Protein AF-A0A947CSU1-F1 (afdb_monomer_lite)

Foldseek 3Di:
DDDDDDDDDDDDDDDDDDDDDDDDDDDDDDDDDDDPDDDDDDDDDPDDDDDPDPDDDDDDPDDPPPPDDPPPDPPPPPCVVVVVVVVVVVVVVVVVVCCVVVPDDPPPPDDDDDDDDDDDPDDPDPPPDPDDDQDAPPQWDFQADPVRHGWWIKHQAFQFLLNLCVVVVVDDWDDPDRGGFTFFAFLVSVQVSLVVVVWGFAALVRVVSCVVVVVYQQNQAWEWGPDADVQWGWTAHNVSDTDTHHRTTDRRYTTITMGGRPDDDDDDDPDD

Structure (mmCIF, N/CA/C/O backbone):
data_AF-A0A947CSU1-F1
#
_entry.id   AF-A0A947CSU1-F1
#
loop_
_atom_site.group_PDB
_atom_site.id
_atom_site.type_symbol
_atom_site.label_atom_id
_atom_site.label_alt_id
_atom_site.label_comp_id
_atom_site.label_asym_id
_atom_site.label_entity_id
_atom_site.label_seq_id
_atom_site.pdbx_PDB_ins_code
_atom_site.Cartn_x
_atom_site.Cartn_y
_atom_site.Cartn_z
_atom_site.occupancy
_atom_site.B_iso_or_equiv
_atom_site.auth_seq_id
_atom_site.auth_comp_id
_atom_site.auth_asym_id
_atom_site.auth_atom_id
_atom_site.pdbx_PDB_model_num
ATOM 1 N N . ARG A 1 1 ? 6.657 -48.525 -20.983 1.00 47.72 1 ARG A N 1
ATOM 2 C CA . ARG A 1 1 ? 6.849 -49.410 -19.807 1.00 47.72 1 ARG A CA 1
ATOM 3 C C . ARG A 1 1 ? 6.201 -48.739 -18.598 1.00 47.72 1 ARG A C 1
ATOM 5 O O . ARG A 1 1 ? 6.673 -47.664 -18.251 1.00 47.72 1 ARG A O 1
ATOM 12 N N . PRO A 1 2 ? 5.112 -49.285 -18.030 1.00 57.66 2 PRO A N 1
ATOM 13 C CA . PRO A 1 2 ? 4.433 -48.708 -16.875 1.00 57.66 2 PRO A CA 1
ATOM 14 C C . PRO A 1 2 ? 4.867 -49.414 -15.580 1.00 57.66 2 PRO A C 1
ATOM 16 O O . PRO A 1 2 ? 4.806 -50.635 -15.472 1.00 57.66 2 PRO A O 1
ATOM 19 N N . SER A 1 3 ? 5.333 -48.646 -14.602 1.00 51.72 3 SER A N 1
ATOM 20 C CA . SER A 1 3 ? 5.616 -49.061 -13.217 1.00 51.72 3 SER A CA 1
ATOM 21 C C . SER A 1 3 ? 5.722 -47.744 -12.447 1.00 51.72 3 SER A C 1
ATOM 23 O O . SER A 1 3 ? 6.482 -46.886 -12.873 1.00 51.72 3 SER A O 1
ATOM 25 N N . GLY A 1 4 ? 5.012 -47.394 -11.386 1.00 48.25 4 GLY A N 1
ATOM 26 C CA . GLY A 1 4 ? 4.035 -47.978 -10.470 1.00 48.25 4 GLY A CA 1
ATOM 27 C C . GLY A 1 4 ? 3.964 -46.955 -9.305 1.00 48.25 4 GLY A C 1
ATOM 28 O O . GLY A 1 4 ? 4.932 -46.211 -9.116 1.00 48.25 4 GLY A O 1
ATOM 29 N N . PRO A 1 5 ? 2.853 -46.808 -8.566 1.00 57.09 5 PRO A N 1
ATOM 30 C CA . PRO A 1 5 ? 2.744 -45.793 -7.515 1.00 57.09 5 PRO A CA 1
ATOM 31 C C . PRO A 1 5 ? 3.488 -46.209 -6.235 1.00 57.09 5 PRO A C 1
ATOM 33 O O . PRO A 1 5 ? 3.302 -47.313 -5.730 1.00 57.09 5 PRO A O 1
ATOM 36 N N . ILE A 1 6 ? 4.308 -45.305 -5.690 1.00 63.00 6 ILE A N 1
ATOM 37 C CA . ILE A 1 6 ? 4.983 -45.473 -4.395 1.00 63.00 6 ILE A CA 1
ATOM 38 C C . ILE A 1 6 ? 4.033 -45.002 -3.288 1.00 63.00 6 ILE A C 1
ATOM 40 O O . ILE A 1 6 ? 3.867 -43.805 -3.055 1.00 63.00 6 ILE A O 1
ATOM 44 N N . THR A 1 7 ? 3.407 -45.954 -2.603 1.00 63.97 7 THR A N 1
ATOM 45 C CA . THR A 1 7 ? 2.750 -45.766 -1.304 1.00 63.97 7 THR A CA 1
ATOM 46 C C . THR A 1 7 ? 3.806 -45.741 -0.200 1.00 63.97 7 THR A C 1
ATOM 48 O O . THR A 1 7 ? 4.416 -46.766 0.096 1.00 63.97 7 THR A O 1
ATOM 51 N N . GLY A 1 8 ? 4.030 -44.573 0.405 1.00 56.47 8 GLY A N 1
ATOM 52 C CA . GLY A 1 8 ? 4.830 -44.421 1.623 1.00 56.47 8 GLY A CA 1
ATOM 53 C C . GLY A 1 8 ? 3.939 -44.383 2.876 1.00 56.47 8 GLY A C 1
ATOM 54 O O . GLY A 1 8 ? 2.869 -43.774 2.821 1.00 56.47 8 GLY A O 1
ATOM 55 N N . PRO A 1 9 ? 4.338 -45.024 3.991 1.00 66.00 9 PRO A N 1
ATOM 56 C CA . PRO A 1 9 ? 3.524 -45.133 5.198 1.00 66.00 9 PRO A CA 1
ATOM 57 C C . PRO A 1 9 ? 3.480 -43.840 6.028 1.00 66.00 9 PRO A C 1
ATOM 59 O O . PRO A 1 9 ? 4.451 -43.092 6.135 1.00 66.00 9 PRO A O 1
ATOM 62 N N . VAL A 1 10 ? 2.322 -43.631 6.654 1.00 56.78 10 VAL A N 1
ATOM 63 C CA . VAL A 1 10 ? 2.004 -42.582 7.632 1.00 56.78 10 VAL A CA 1
ATOM 64 C C . VAL A 1 10 ? 2.586 -42.953 9.004 1.00 56.78 10 VAL A C 1
ATOM 66 O O . VAL A 1 10 ? 2.219 -44.007 9.529 1.00 56.78 10 VAL A O 1
ATOM 69 N N . PRO A 1 11 ? 3.418 -42.113 9.646 1.00 65.31 11 PRO A N 1
ATOM 70 C CA . PRO A 1 11 ? 3.721 -42.274 11.063 1.00 65.31 11 PRO A CA 1
ATOM 71 C C . PRO A 1 11 ? 2.601 -41.690 11.939 1.00 65.31 11 PRO A C 1
ATOM 73 O O . PRO A 1 11 ? 2.127 -40.570 11.743 1.00 65.31 11 PRO A O 1
ATOM 76 N N . LYS A 1 12 ? 2.185 -42.501 12.914 1.00 58.22 12 LYS A N 1
ATOM 77 C CA . LYS A 1 12 ? 1.099 -42.296 13.878 1.00 58.22 12 LYS A CA 1
ATOM 78 C C . LYS A 1 12 ? 1.697 -42.011 15.267 1.00 58.22 12 LYS A C 1
ATOM 80 O O . LYS A 1 12 ? 2.615 -42.717 15.665 1.00 58.22 12 LYS A O 1
ATOM 85 N N . ALA A 1 13 ? 1.081 -41.063 15.988 1.00 49.78 13 ALA A N 1
ATOM 86 C CA . ALA A 1 13 ? 1.186 -40.753 17.432 1.00 49.78 13 ALA A CA 1
ATOM 87 C C . ALA A 1 13 ? 2.535 -40.181 17.943 1.00 49.78 13 ALA A C 1
ATOM 89 O O . ALA A 1 13 ? 3.606 -40.631 17.568 1.00 49.78 13 ALA A O 1
ATOM 90 N N . THR A 1 14 ? 2.574 -39.176 18.830 1.00 55.88 14 THR A N 1
ATOM 91 C CA . THR A 1 14 ? 2.068 -39.243 20.219 1.00 55.88 14 THR A CA 1
ATOM 92 C C . THR A 1 14 ? 1.949 -37.836 20.850 1.00 55.88 14 THR A C 1
ATOM 94 O O . THR A 1 14 ? 2.822 -37.002 20.606 1.00 55.88 14 THR A O 1
ATOM 97 N N . PRO A 1 15 ? 0.924 -37.558 21.685 1.00 55.53 15 PRO A N 1
ATOM 98 C CA . PRO A 1 15 ? 0.835 -36.346 22.501 1.00 55.53 15 PRO A CA 1
ATOM 99 C C . PRO A 1 15 ? 1.678 -36.473 23.783 1.00 55.53 15 PRO A C 1
ATOM 101 O O . PRO A 1 15 ? 1.409 -37.316 24.636 1.00 55.53 15 PRO A O 1
ATOM 104 N N . GLY A 1 16 ? 2.702 -35.627 23.913 1.00 53.44 16 GLY A N 1
ATOM 105 C CA . GLY A 1 16 ? 3.515 -35.488 25.122 1.00 53.44 16 GLY A CA 1
ATOM 106 C C . GLY A 1 16 ? 2.994 -34.358 26.007 1.00 53.44 16 GLY A C 1
ATOM 107 O O . GLY A 1 16 ? 2.908 -33.210 25.577 1.00 53.44 16 GLY A O 1
ATOM 108 N N . ALA A 1 17 ? 2.631 -34.716 27.232 1.00 50.44 17 ALA A N 1
ATOM 109 C CA . ALA A 1 17 ? 2.152 -33.846 28.291 1.00 50.44 17 ALA A CA 1
ATOM 110 C C . ALA A 1 17 ? 3.299 -33.101 29.011 1.00 50.44 17 ALA A C 1
ATOM 112 O O . ALA A 1 17 ? 4.375 -33.655 29.194 1.00 50.44 17 ALA A O 1
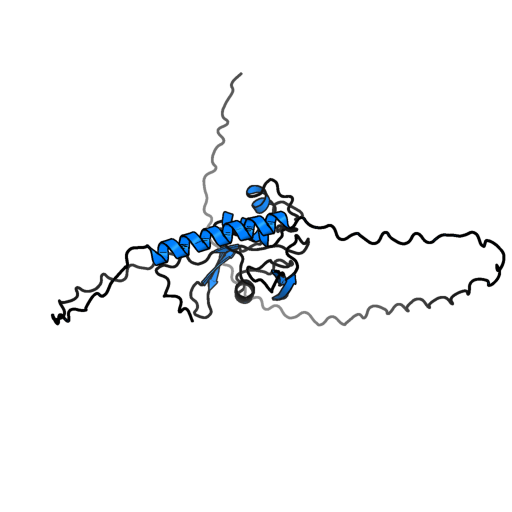ATOM 113 N N . VAL A 1 18 ? 2.978 -31.879 29.465 1.00 49.88 18 VAL A N 1
ATOM 114 C CA . VAL A 1 18 ? 3.386 -31.212 30.724 1.00 49.88 18 VAL A CA 1
ATOM 115 C C . VAL A 1 18 ? 4.885 -31.048 31.027 1.00 49.88 18 VAL A C 1
ATOM 117 O O . VAL A 1 18 ? 5.598 -32.015 31.241 1.00 49.88 18 VAL A O 1
ATOM 120 N N . THR A 1 19 ? 5.314 -29.797 31.254 1.00 54.19 19 THR A N 1
ATOM 121 C CA . THR A 1 19 ? 5.996 -29.373 32.501 1.00 54.19 19 THR A CA 1
ATOM 122 C C . THR A 1 19 ? 5.937 -27.846 32.626 1.00 54.19 19 THR A C 1
ATOM 124 O O . THR A 1 19 ? 6.476 -27.116 31.798 1.00 54.19 19 THR A O 1
ATOM 127 N N . MET A 1 20 ? 5.267 -27.373 33.681 1.00 49.03 20 MET A N 1
ATOM 128 C CA . MET A 1 20 ? 5.424 -26.022 34.216 1.00 49.03 20 MET A CA 1
ATOM 129 C C . MET A 1 20 ? 6.824 -25.877 34.822 1.00 49.03 20 MET A C 1
ATOM 131 O O . MET A 1 20 ? 7.231 -26.726 35.613 1.00 49.03 20 MET A O 1
ATOM 135 N N . ARG A 1 21 ? 7.528 -24.779 34.534 1.00 55.31 21 ARG A N 1
ATOM 136 C CA . ARG A 1 21 ? 8.673 -24.352 35.346 1.00 55.31 21 ARG A CA 1
ATOM 137 C C . ARG A 1 21 ? 8.638 -22.841 35.537 1.00 55.31 21 ARG A C 1
ATOM 139 O O . ARG A 1 21 ? 8.925 -22.076 34.623 1.00 55.31 21 ARG A O 1
ATOM 146 N N . SER A 1 22 ? 8.237 -22.452 36.740 1.00 50.03 22 SER A N 1
ATOM 147 C CA . SER A 1 22 ? 8.411 -21.123 37.312 1.00 50.03 22 SER A CA 1
ATOM 148 C C . SER A 1 22 ? 9.884 -20.909 37.658 1.00 50.03 22 SER A C 1
ATOM 150 O O . SER A 1 22 ? 10.452 -21.742 38.356 1.00 50.03 22 SER A O 1
ATOM 152 N N . GLU A 1 23 ? 10.471 -19.781 37.258 1.00 55.84 23 GLU A N 1
ATOM 153 C CA . GLU A 1 23 ? 11.625 -19.189 37.948 1.00 55.84 23 GLU A CA 1
ATOM 154 C C . GLU A 1 23 ? 11.472 -17.655 37.988 1.00 55.84 23 GLU A C 1
ATOM 156 O O . GLU A 1 23 ? 11.341 -17.028 36.933 1.00 55.84 23 GLU A O 1
ATOM 161 N N . PRO A 1 24 ? 11.474 -17.027 39.182 1.00 61.62 24 PRO A N 1
ATOM 162 C CA . PRO A 1 24 ? 11.619 -15.589 39.342 1.00 61.62 24 PRO A CA 1
ATOM 163 C C . PRO A 1 24 ? 13.113 -15.261 39.460 1.00 61.62 24 PRO A C 1
ATOM 165 O O . PRO A 1 24 ? 13.736 -15.474 40.497 1.00 61.62 24 PRO A O 1
ATOM 168 N N . GLY A 1 25 ? 13.700 -14.761 38.376 1.00 53.16 25 GLY A N 1
ATOM 169 C CA . GLY A 1 25 ? 15.097 -14.338 38.331 1.00 53.16 25 GLY A CA 1
ATOM 170 C C . GLY A 1 25 ? 15.218 -12.829 38.182 1.00 53.16 25 GLY A C 1
ATOM 171 O O . GLY A 1 25 ? 15.276 -12.317 37.067 1.00 53.16 25 GLY A O 1
ATOM 172 N N . THR A 1 26 ? 15.291 -12.122 39.307 1.00 58.91 26 THR A N 1
ATOM 173 C CA . THR A 1 26 ? 15.896 -10.789 39.397 1.00 58.91 26 THR A CA 1
ATOM 174 C C . THR A 1 26 ? 17.317 -10.872 38.841 1.00 58.91 26 THR A C 1
ATOM 176 O O . THR A 1 26 ? 18.171 -11.513 39.450 1.00 58.91 26 THR A O 1
ATOM 179 N N . GLN A 1 27 ? 17.597 -10.226 37.707 1.00 51.25 27 GLN A N 1
ATOM 180 C CA . GLN A 1 27 ? 18.974 -9.936 37.312 1.00 51.25 27 GLN A CA 1
ATOM 181 C C . GLN A 1 27 ? 19.209 -8.437 37.201 1.00 51.25 27 GLN A C 1
ATOM 183 O O . GLN A 1 27 ? 18.517 -7.699 36.502 1.00 51.25 27 GLN A O 1
ATOM 188 N N . MET A 1 28 ? 20.206 -8.047 37.983 1.00 49.06 28 MET A N 1
ATOM 189 C CA . MET A 1 28 ? 20.734 -6.719 38.198 1.00 49.06 28 MET A CA 1
ATOM 190 C C . MET A 1 28 ? 21.304 -6.106 36.919 1.00 49.06 28 MET A C 1
ATOM 192 O O . MET A 1 28 ? 21.889 -6.781 36.074 1.00 49.06 28 MET A O 1
ATOM 196 N N . SER A 1 29 ? 21.165 -4.789 36.839 1.00 59.75 29 SER A N 1
ATOM 197 C CA . SER A 1 29 ? 21.793 -3.893 35.877 1.00 59.75 29 SER A CA 1
ATOM 198 C C . SER A 1 29 ? 23.289 -4.172 35.668 1.00 59.75 29 SER A C 1
ATOM 200 O O . SER A 1 29 ? 24.041 -4.192 36.644 1.00 59.75 29 SER A O 1
ATOM 202 N N . PRO A 1 30 ? 23.778 -4.228 34.419 1.00 63.00 30 PRO A N 1
ATOM 203 C CA . PRO A 1 30 ? 25.177 -3.962 34.136 1.00 63.00 30 PRO A CA 1
ATOM 204 C C . PRO A 1 30 ? 25.392 -2.458 33.914 1.00 63.00 30 PRO A C 1
ATOM 206 O O . PRO A 1 30 ? 24.984 -1.875 32.912 1.00 63.00 30 PRO A O 1
ATOM 209 N N . LEU A 1 31 ? 26.005 -1.855 34.931 1.00 62.19 31 LEU A N 1
ATOM 210 C CA . LEU A 1 31 ? 27.186 -0.994 34.865 1.00 62.19 31 LEU A CA 1
ATOM 211 C C . LEU A 1 31 ? 27.404 -0.201 33.558 1.00 62.19 31 LEU A C 1
ATOM 213 O O . LEU A 1 31 ? 27.717 -0.750 32.500 1.00 62.19 31 LEU A O 1
ATOM 217 N N . ALA A 1 32 ? 27.311 1.122 33.690 1.00 52.19 32 ALA A N 1
ATOM 218 C CA . ALA A 1 32 ? 27.692 2.109 32.693 1.00 52.19 32 ALA A CA 1
ATOM 219 C C . ALA A 1 32 ? 29.073 1.800 32.087 1.00 52.19 32 ALA A C 1
ATOM 221 O O . ALA A 1 32 ? 30.081 1.747 32.792 1.00 52.19 32 ALA A O 1
ATOM 222 N N . ARG A 1 33 ? 29.123 1.625 30.761 1.00 53.47 33 ARG A N 1
ATOM 223 C CA . ARG A 1 33 ? 30.384 1.663 30.015 1.00 53.47 33 ARG A CA 1
ATOM 224 C C . ARG A 1 33 ? 30.852 3.118 29.914 1.00 53.47 33 ARG A C 1
ATOM 226 O O . ARG A 1 33 ? 30.053 3.955 29.489 1.00 53.47 33 ARG A O 1
ATOM 233 N N . PRO A 1 34 ? 32.115 3.427 30.247 1.00 58.09 34 PRO A N 1
ATOM 234 C CA . PRO A 1 34 ? 32.686 4.734 29.965 1.00 58.09 34 PRO A CA 1
ATOM 235 C C . PRO A 1 34 ? 32.731 4.967 28.451 1.00 58.09 34 PRO A C 1
ATOM 237 O O . PRO A 1 34 ? 33.026 4.060 27.669 1.00 58.09 34 PRO A O 1
ATOM 240 N N . ALA A 1 35 ? 32.405 6.192 28.048 1.00 55.75 35 ALA A N 1
ATOM 241 C CA . ALA A 1 35 ? 32.533 6.667 26.684 1.00 55.75 35 ALA A CA 1
ATOM 242 C C . ALA A 1 35 ? 34.016 6.665 26.284 1.00 55.75 35 ALA A C 1
ATOM 244 O O . ALA A 1 35 ? 34.786 7.522 26.702 1.00 55.75 35 ALA A O 1
ATOM 245 N N . THR A 1 36 ? 34.422 5.686 25.480 1.00 60.06 36 THR A N 1
ATOM 246 C CA . THR A 1 36 ? 35.658 5.775 24.705 1.00 60.06 36 THR A CA 1
ATOM 247 C C . THR A 1 36 ? 35.375 6.698 23.527 1.00 60.06 36 THR A C 1
ATOM 249 O O . THR A 1 36 ? 34.775 6.282 22.535 1.00 60.06 36 THR A O 1
ATOM 252 N N . GLU A 1 37 ? 35.748 7.970 23.662 1.00 61.34 37 GLU A N 1
ATOM 253 C CA . GLU A 1 37 ? 35.871 8.868 22.518 1.00 61.34 37 GLU A CA 1
ATOM 254 C C . GLU A 1 37 ? 36.839 8.240 21.502 1.00 61.34 37 GLU A C 1
ATOM 256 O O . GLU A 1 37 ? 37.950 7.847 21.872 1.00 61.34 37 GLU A O 1
ATOM 261 N N . PR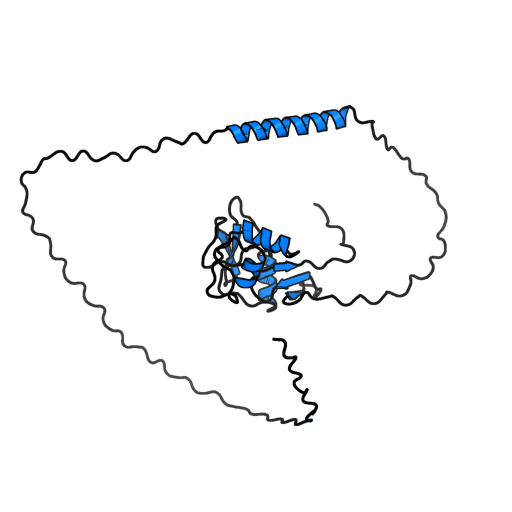O A 1 38 ? 36.443 8.096 20.227 1.00 69.38 38 PRO A N 1
ATOM 262 C CA . PRO A 1 38 ? 37.389 7.722 19.193 1.00 69.38 38 PRO A CA 1
ATOM 263 C C . PRO A 1 38 ? 38.425 8.848 19.033 1.00 69.38 38 PRO A C 1
ATOM 265 O O . PRO A 1 38 ? 38.059 10.024 19.095 1.00 69.38 38 PRO A O 1
ATOM 268 N N . PRO A 1 39 ? 39.704 8.518 18.793 1.00 68.31 39 PRO A N 1
ATOM 269 C CA . PRO A 1 39 ? 40.730 9.518 18.547 1.00 68.31 39 PRO A CA 1
ATOM 270 C C . PRO A 1 39 ? 40.326 10.383 17.351 1.00 68.31 39 PRO A C 1
ATOM 272 O O . PRO A 1 39 ? 40.086 9.885 16.248 1.00 68.31 39 PRO A O 1
ATOM 275 N N . VAL A 1 40 ? 40.248 11.693 17.586 1.00 68.69 40 VAL A N 1
ATOM 276 C CA . VAL A 1 40 ? 40.153 12.710 16.542 1.00 68.69 40 VAL A CA 1
ATOM 277 C C . VAL A 1 40 ? 41.419 12.594 15.701 1.00 68.69 40 VAL A C 1
ATOM 279 O O . VAL A 1 40 ? 42.484 13.065 16.091 1.00 68.69 40 VAL A O 1
ATOM 282 N N . MET A 1 41 ? 41.326 11.926 14.551 1.00 66.56 41 MET A N 1
ATOM 283 C CA . MET A 1 41 ? 42.373 12.044 13.547 1.00 66.56 41 MET A CA 1
ATOM 284 C C . MET A 1 41 ? 42.361 13.490 13.034 1.00 66.56 41 MET A C 1
ATOM 286 O O . MET A 1 41 ? 41.296 13.967 12.624 1.00 66.56 41 MET A O 1
ATOM 290 N N . PRO A 1 42 ? 43.499 14.203 13.048 1.00 70.06 42 PRO A N 1
ATOM 291 C CA . PRO A 1 42 ? 43.580 15.518 12.439 1.00 70.06 42 PRO A CA 1
ATOM 292 C C . PRO A 1 42 ? 43.244 15.396 10.950 1.00 70.06 42 PRO A C 1
ATOM 294 O O . PRO A 1 42 ? 43.756 14.527 10.243 1.00 70.06 42 PRO A O 1
ATOM 297 N N . ALA A 1 43 ? 42.339 16.258 10.488 1.00 68.56 43 ALA A N 1
ATOM 298 C CA . ALA A 1 43 ? 42.032 16.391 9.075 1.00 68.56 43 ALA A CA 1
ATOM 299 C C . ALA A 1 43 ? 43.329 16.684 8.294 1.00 68.56 43 ALA A C 1
ATOM 301 O O . ALA A 1 43 ? 44.146 17.479 8.765 1.00 68.56 43 ALA A O 1
ATOM 302 N N . PRO A 1 44 ? 43.538 16.075 7.113 1.00 66.88 44 PRO A N 1
ATOM 303 C CA . PRO A 1 44 ? 44.679 16.406 6.278 1.00 66.88 44 PRO A CA 1
ATOM 304 C C . PRO A 1 44 ? 44.613 17.884 5.885 1.00 66.88 44 PRO A C 1
ATOM 306 O O . PRO A 1 44 ? 43.618 18.356 5.330 1.00 66.88 44 PRO A O 1
ATOM 309 N N . THR A 1 45 ? 45.690 18.603 6.191 1.00 72.19 45 THR A N 1
ATOM 310 C CA . THR A 1 45 ? 45.964 19.967 5.743 1.00 72.19 45 THR A CA 1
ATOM 311 C C . THR A 1 45 ? 45.713 20.079 4.234 1.00 72.19 45 THR A C 1
ATOM 313 O O . THR A 1 45 ? 46.276 19.282 3.477 1.00 72.19 45 THR A O 1
ATOM 316 N N . PRO A 1 46 ? 44.891 21.032 3.754 1.00 67.31 46 PRO A N 1
ATOM 317 C CA . PRO A 1 46 ? 44.759 21.268 2.324 1.00 67.31 46 PRO A CA 1
ATOM 318 C C . PRO A 1 46 ? 46.114 21.722 1.773 1.00 67.31 46 PRO A C 1
ATOM 320 O O . PRO A 1 46 ? 46.688 22.709 2.230 1.00 67.31 46 PRO A O 1
ATOM 323 N N . ALA A 1 47 ? 46.637 20.971 0.805 1.00 68.44 47 ALA A N 1
ATOM 324 C CA . ALA A 1 47 ? 47.842 21.344 0.083 1.00 68.44 47 ALA A CA 1
ATOM 325 C C . ALA A 1 47 ? 47.654 22.724 -0.585 1.00 68.44 47 ALA A C 1
ATOM 327 O O . ALA A 1 47 ? 46.568 23.002 -1.107 1.00 68.44 47 ALA A O 1
ATOM 328 N N . PRO A 1 48 ? 48.683 23.589 -0.589 1.00 64.56 48 PRO A N 1
ATOM 329 C CA . PRO A 1 48 ? 48.621 24.874 -1.267 1.00 64.56 48 PRO A CA 1
ATOM 330 C C . PRO A 1 48 ? 48.405 24.658 -2.767 1.00 64.56 48 PRO A C 1
ATOM 332 O O . PRO A 1 48 ? 49.150 23.933 -3.428 1.00 64.56 48 PRO A O 1
ATOM 335 N N . ALA A 1 49 ? 47.354 25.288 -3.290 1.00 60.06 49 ALA A N 1
ATOM 336 C CA . ALA A 1 49 ? 47.042 25.311 -4.706 1.00 60.06 49 ALA A CA 1
ATOM 337 C C . ALA A 1 49 ? 48.229 25.890 -5.486 1.00 60.06 49 ALA A C 1
ATOM 339 O O . ALA A 1 49 ? 48.582 27.058 -5.331 1.00 60.06 49 ALA A O 1
ATOM 340 N N . THR A 1 50 ? 48.842 25.063 -6.327 1.00 63.25 50 THR A N 1
ATOM 341 C CA . THR A 1 50 ? 49.820 25.511 -7.314 1.00 63.25 50 THR A CA 1
ATOM 342 C C . THR A 1 50 ? 49.089 26.362 -8.359 1.00 63.25 50 THR A C 1
ATOM 344 O O . THR A 1 50 ? 48.149 25.859 -8.982 1.00 63.25 50 THR A O 1
ATOM 347 N N . PRO A 1 51 ? 49.458 27.638 -8.569 1.00 69.69 51 PRO A N 1
ATOM 348 C CA . PRO A 1 51 ? 48.923 28.405 -9.683 1.00 69.69 51 PRO A CA 1
ATOM 349 C C . PRO A 1 51 ? 49.440 27.807 -11.003 1.00 69.69 51 PRO A C 1
ATOM 351 O O . PRO A 1 51 ? 50.622 27.461 -11.093 1.00 69.69 51 PRO A O 1
ATOM 354 N N . PRO A 1 52 ? 48.592 27.654 -12.035 1.00 69.44 52 PRO A N 1
ATOM 355 C CA . PRO A 1 52 ? 49.063 27.229 -13.344 1.00 69.44 52 PRO A CA 1
ATOM 356 C C . PRO A 1 52 ? 49.976 28.309 -13.953 1.00 69.44 52 PRO A C 1
ATOM 358 O O . PRO A 1 52 ? 49.727 29.501 -13.751 1.00 69.44 52 PRO A O 1
ATOM 361 N N . PRO A 1 53 ? 51.017 27.915 -14.709 1.00 57.00 53 PRO A N 1
ATOM 362 C CA . PRO A 1 53 ? 51.909 28.857 -15.367 1.00 57.00 53 PRO A CA 1
ATOM 363 C C . PRO A 1 53 ? 51.136 29.689 -16.393 1.00 57.00 53 PRO A C 1
ATOM 365 O O . PRO A 1 53 ? 50.546 29.168 -17.344 1.00 57.00 53 PRO A O 1
ATOM 368 N N . ALA A 1 54 ? 51.150 31.000 -16.179 1.00 59.28 54 ALA A N 1
ATOM 369 C CA . ALA A 1 54 ? 50.766 31.989 -17.163 1.00 59.28 54 ALA A CA 1
ATOM 370 C C . ALA A 1 54 ? 51.888 32.076 -18.197 1.00 59.28 54 ALA A C 1
ATOM 372 O O . ALA A 1 54 ? 52.828 32.819 -17.983 1.00 59.28 54 ALA A O 1
ATOM 373 N N . ASP A 1 55 ? 51.816 31.272 -19.258 1.00 55.62 55 ASP A N 1
ATOM 374 C CA . ASP A 1 55 ? 52.487 31.566 -20.527 1.00 55.62 55 ASP A CA 1
ATOM 375 C C . ASP A 1 55 ? 52.022 30.602 -21.621 1.00 55.62 55 ASP A C 1
ATOM 377 O O . ASP A 1 55 ? 52.555 29.509 -21.810 1.00 55.62 55 ASP A O 1
ATOM 381 N N . ARG A 1 56 ? 50.982 31.025 -22.347 1.00 47.81 56 ARG A N 1
ATOM 382 C CA . ARG A 1 56 ? 50.788 30.739 -23.780 1.00 47.81 56 ARG A CA 1
ATOM 383 C C . ARG A 1 56 ? 49.664 31.612 -24.328 1.00 47.81 56 ARG A C 1
ATOM 385 O O . ARG A 1 56 ? 48.556 31.171 -24.624 1.00 47.81 56 ARG A O 1
ATOM 392 N N . VAL A 1 57 ? 49.982 32.894 -24.460 1.00 53.22 57 VAL A N 1
ATOM 393 C CA . VAL A 1 57 ? 49.315 33.779 -25.414 1.00 53.22 57 VAL A CA 1
ATOM 394 C C . VAL A 1 57 ? 49.948 33.504 -26.776 1.00 53.22 57 VAL A C 1
ATOM 396 O O . VAL A 1 57 ? 51.152 33.672 -26.929 1.00 53.22 57 VAL A O 1
ATOM 399 N N . GLY A 1 58 ? 49.159 33.088 -27.768 1.00 49.19 58 GLY A N 1
ATOM 400 C CA . GLY A 1 58 ? 49.627 33.111 -29.153 1.00 49.19 58 GLY A CA 1
ATOM 401 C C . GLY A 1 58 ? 48.986 32.088 -30.077 1.00 49.19 58 GLY A C 1
ATOM 402 O O . GLY A 1 58 ? 49.398 30.938 -30.114 1.00 49.19 58 GLY A O 1
ATOM 403 N N . LEU A 1 59 ? 48.048 32.579 -30.890 1.00 52.09 59 LEU A N 1
ATOM 404 C CA . LEU A 1 59 ? 47.652 32.029 -32.188 1.00 52.09 59 LEU A CA 1
ATOM 405 C C . LEU A 1 59 ? 47.076 30.609 -32.207 1.00 52.09 59 LEU A C 1
ATOM 407 O O . LEU A 1 59 ? 47.762 29.656 -32.532 1.00 52.09 59 LEU A O 1
ATOM 411 N N . LEU A 1 60 ? 45.757 30.518 -32.040 1.00 46.38 60 LEU A N 1
ATOM 412 C CA . LEU A 1 60 ? 44.892 29.703 -32.905 1.00 46.38 60 LEU A CA 1
ATOM 413 C C . LEU A 1 60 ? 43.483 30.308 -32.860 1.00 46.38 60 LEU A C 1
ATOM 415 O O . LEU A 1 60 ? 42.534 29.783 -32.283 1.00 46.38 60 LEU A O 1
ATOM 419 N N . ARG A 1 61 ? 43.368 31.485 -33.482 1.00 52.62 61 ARG A N 1
ATOM 420 C CA . ARG A 1 61 ? 42.101 32.086 -33.904 1.00 52.62 61 ARG A CA 1
ATOM 421 C C . ARG A 1 61 ? 41.587 31.282 -35.100 1.00 52.62 61 ARG A C 1
ATOM 423 O O . ARG A 1 61 ? 41.669 31.729 -36.236 1.00 52.62 61 ARG A O 1
ATOM 430 N N . ALA A 1 62 ? 41.110 30.072 -34.836 1.00 53.03 62 ALA A N 1
ATOM 431 C CA . ALA A 1 62 ? 40.362 29.266 -35.787 1.00 53.03 62 ALA A CA 1
ATOM 432 C C . ALA A 1 62 ? 38.934 29.145 -35.258 1.00 53.03 62 ALA A C 1
ATOM 434 O O . ALA A 1 62 ? 38.693 28.624 -34.172 1.00 53.03 62 ALA A O 1
ATOM 435 N N . SER A 1 63 ? 38.009 29.713 -36.021 1.00 54.19 63 SER A N 1
ATOM 436 C CA . SER A 1 63 ? 36.568 29.750 -35.825 1.00 54.19 63 SER A CA 1
ATOM 437 C C . SER A 1 63 ? 35.986 28.424 -35.321 1.00 54.19 63 SER A C 1
ATOM 439 O O . SER A 1 63 ? 35.565 27.585 -36.113 1.00 54.19 63 SER A O 1
ATOM 441 N N . GLN A 1 64 ? 35.864 28.245 -34.006 1.00 47.56 64 GLN A N 1
ATOM 442 C CA . GLN A 1 64 ? 34.851 27.339 -33.478 1.00 47.56 64 GLN A CA 1
ATOM 443 C C . GLN A 1 64 ? 33.529 28.093 -33.464 1.00 47.56 64 GLN A C 1
ATOM 445 O O . GLN A 1 64 ? 33.181 28.797 -32.517 1.00 47.56 64 GLN A O 1
ATOM 450 N N . ALA A 1 65 ? 32.801 27.953 -34.571 1.00 55.66 65 ALA A N 1
ATOM 451 C CA . ALA A 1 65 ? 31.369 28.167 -34.595 1.00 55.66 65 ALA A CA 1
ATOM 452 C C . ALA A 1 65 ? 30.760 27.289 -33.497 1.00 55.66 65 ALA A C 1
ATOM 454 O O . ALA A 1 65 ? 30.640 26.075 -33.652 1.00 55.66 65 ALA A O 1
ATOM 455 N N . VAL A 1 66 ? 30.431 27.904 -32.360 1.00 54.91 66 VAL A N 1
ATOM 456 C CA . VAL A 1 66 ? 29.683 27.258 -31.286 1.00 54.91 66 VAL A CA 1
ATOM 457 C C . VAL A 1 66 ? 28.402 26.710 -31.918 1.00 54.91 66 VAL A C 1
ATOM 459 O O . VAL A 1 66 ? 27.604 27.505 -32.430 1.00 54.91 66 VAL A O 1
ATOM 462 N N . PRO A 1 67 ? 28.175 25.384 -31.930 1.00 52.84 67 PRO A N 1
ATOM 463 C CA . PRO A 1 67 ? 26.917 24.845 -32.406 1.00 52.84 67 PRO A CA 1
ATOM 464 C C . PRO A 1 67 ? 25.831 25.346 -31.456 1.00 52.84 67 PRO A C 1
ATOM 466 O O . PRO A 1 67 ? 25.720 24.894 -30.315 1.00 52.84 67 PRO A O 1
ATOM 469 N N . ARG A 1 68 ? 25.039 26.325 -31.912 1.00 60.25 68 ARG A N 1
ATOM 470 C CA . ARG A 1 68 ? 23.794 26.697 -31.239 1.00 60.25 68 ARG A CA 1
ATOM 471 C C . ARG A 1 68 ? 22.999 25.403 -31.054 1.00 60.25 68 ARG A C 1
ATOM 473 O O . ARG A 1 68 ? 22.736 24.731 -32.055 1.00 60.25 68 ARG A O 1
ATOM 480 N N . PRO A 1 69 ? 22.611 25.034 -29.821 1.00 61.41 69 PRO A N 1
ATOM 481 C CA . PRO A 1 69 ? 21.750 23.883 -29.631 1.00 61.41 69 PRO A CA 1
ATOM 482 C C . PRO A 1 69 ? 20.476 24.113 -30.454 1.00 61.41 69 PRO A C 1
ATOM 484 O O . PRO A 1 69 ? 19.937 25.227 -30.433 1.00 61.41 69 PRO A O 1
ATOM 487 N N . PRO A 1 70 ? 20.000 23.113 -31.214 1.00 62.41 70 PRO A N 1
ATOM 488 C CA . PRO A 1 70 ? 18.782 23.256 -31.989 1.00 62.41 70 PRO A CA 1
ATOM 489 C C . PRO A 1 70 ? 17.651 23.633 -31.033 1.00 62.41 70 PRO A C 1
ATOM 491 O O . PRO A 1 70 ? 17.282 22.858 -30.151 1.00 62.41 70 PRO A O 1
ATOM 494 N N . GLN A 1 71 ? 17.124 24.849 -31.199 1.00 59.31 71 GLN A N 1
ATOM 495 C CA . GLN A 1 71 ? 15.878 25.293 -30.586 1.00 59.31 71 GLN A CA 1
ATOM 496 C C . GLN A 1 71 ? 14.833 24.218 -30.882 1.00 59.31 71 GLN A C 1
ATOM 498 O O . GLN A 1 71 ? 14.446 24.004 -32.035 1.00 59.31 71 GLN A O 1
ATOM 503 N N . ALA A 1 72 ? 14.450 23.471 -29.846 1.00 53.84 72 ALA A N 1
ATOM 504 C CA . ALA A 1 72 ? 13.507 22.379 -29.957 1.00 53.84 72 ALA A CA 1
ATOM 505 C C . ALA A 1 72 ? 12.182 22.950 -30.466 1.00 53.84 72 ALA A C 1
ATOM 507 O O . ALA A 1 72 ? 11.441 23.586 -29.717 1.00 53.84 72 ALA A O 1
ATOM 508 N N . ARG A 1 73 ? 11.890 22.737 -31.756 1.00 51.81 73 ARG A N 1
ATOM 509 C CA . ARG A 1 73 ? 10.597 23.093 -32.339 1.00 51.81 73 ARG A CA 1
ATOM 510 C C . ARG A 1 73 ? 9.511 22.456 -31.467 1.00 51.81 73 ARG A C 1
ATOM 512 O O . ARG A 1 73 ? 9.566 21.238 -31.253 1.00 51.81 73 ARG A O 1
ATOM 519 N N . PRO A 1 74 ? 8.541 23.228 -30.946 1.00 57.69 74 PRO A N 1
ATOM 520 C CA . PRO A 1 74 ? 7.449 22.661 -30.178 1.00 57.69 74 PRO A CA 1
ATOM 521 C C . PRO A 1 74 ? 6.743 21.651 -31.077 1.00 57.69 74 PRO A C 1
ATOM 523 O O . PRO A 1 74 ? 6.156 22.002 -32.100 1.00 57.69 74 PRO A O 1
ATOM 526 N N . ARG A 1 75 ? 6.848 20.364 -30.728 1.00 53.88 75 ARG A N 1
ATOM 527 C CA . ARG A 1 75 ? 6.071 19.313 -31.379 1.00 53.88 75 ARG A CA 1
ATOM 528 C C . ARG A 1 75 ? 4.607 19.695 -31.191 1.00 53.88 75 ARG A C 1
ATOM 530 O O . ARG A 1 75 ? 4.095 19.562 -30.079 1.00 53.88 75 ARG A O 1
ATOM 537 N N . ARG A 1 76 ? 3.963 20.178 -32.262 1.00 55.88 76 ARG A N 1
ATOM 538 C CA . ARG A 1 76 ? 2.506 20.266 -32.410 1.00 55.88 76 ARG A CA 1
ATOM 539 C C . ARG A 1 76 ? 1.960 18.876 -32.097 1.00 55.88 76 ARG A C 1
ATOM 541 O O . ARG A 1 76 ? 1.897 18.010 -32.962 1.00 55.88 76 ARG A O 1
ATOM 548 N N . ARG A 1 77 ? 1.653 18.624 -30.824 1.00 58.06 77 ARG A N 1
ATOM 549 C CA . ARG A 1 77 ? 0.883 17.456 -30.416 1.00 58.06 77 ARG A CA 1
ATOM 550 C C . ARG A 1 77 ? -0.461 17.654 -31.088 1.00 58.06 77 ARG A C 1
ATOM 552 O O . ARG A 1 77 ? -1.150 18.619 -30.772 1.00 58.06 77 ARG A O 1
ATOM 559 N N . SER A 1 78 ? -0.749 16.813 -32.074 1.00 59.56 78 SER A N 1
ATOM 560 C CA . SER A 1 78 ? -2.015 16.786 -32.796 1.00 59.56 78 SER A CA 1
ATOM 561 C C . SER A 1 78 ? -3.150 16.948 -31.787 1.00 59.56 78 SER A C 1
ATOM 563 O O . SER A 1 78 ? -3.325 16.090 -30.925 1.00 59.56 78 SER A O 1
ATOM 565 N N . SER A 1 79 ? -3.877 18.061 -31.863 1.00 67.81 79 SER A N 1
ATOM 566 C CA . SER A 1 79 ? -5.062 18.367 -31.049 1.00 67.81 79 SER A CA 1
ATOM 567 C C . SER A 1 79 ? -6.270 17.505 -31.429 1.00 67.81 79 SER A C 1
ATOM 569 O O . SER A 1 79 ? -7.311 17.573 -30.787 1.00 67.81 79 SER A O 1
ATOM 571 N N . TRP A 1 80 ? -6.110 16.646 -32.434 1.00 79.69 80 TRP A N 1
ATOM 572 C CA . TRP A 1 80 ? -7.117 15.736 -32.962 1.00 79.69 80 TRP A CA 1
ATOM 573 C C . TRP A 1 80 ? -7.857 14.872 -31.917 1.00 79.69 80 TRP A C 1
ATOM 575 O O . TRP A 1 80 ? -9.084 14.864 -31.949 1.00 79.69 80 TRP A O 1
ATOM 585 N N . PRO A 1 81 ? -7.201 14.223 -30.927 1.00 80.94 81 PRO A N 1
ATOM 586 C CA . PRO A 1 81 ? -7.931 13.448 -29.925 1.00 80.94 81 PRO A CA 1
ATOM 587 C C . PRO A 1 81 ? -8.738 14.340 -28.974 1.00 80.94 81 PRO A C 1
ATOM 589 O O . PRO A 1 81 ? -9.727 13.889 -28.406 1.00 80.94 81 PRO A O 1
ATOM 592 N N . LEU A 1 82 ? -8.334 15.604 -28.806 1.00 81.69 82 LEU A N 1
ATOM 593 C CA . LEU A 1 82 ? -9.054 16.556 -27.969 1.00 81.69 82 LEU A CA 1
ATOM 594 C C . LEU A 1 82 ? -10.338 17.006 -28.670 1.00 81.69 82 LEU A C 1
ATOM 596 O O . LEU A 1 82 ? -11.372 17.034 -28.023 1.00 81.69 82 LEU A O 1
ATOM 600 N N . VAL A 1 83 ? -10.284 17.238 -29.988 1.00 84.12 83 VAL A N 1
ATOM 601 C CA . VAL A 1 83 ? -11.452 17.568 -30.825 1.00 84.12 83 VAL A CA 1
ATOM 602 C C . VAL A 1 83 ? -12.485 16.436 -30.837 1.00 84.12 83 VAL A C 1
ATOM 604 O O . VAL A 1 83 ? -13.673 16.698 -30.674 1.00 84.12 83 VAL A O 1
ATOM 607 N N . ILE A 1 84 ? -12.049 15.177 -30.969 1.00 90.31 84 ILE A N 1
ATOM 608 C CA . ILE A 1 84 ? -12.963 14.020 -30.941 1.00 90.31 84 ILE A CA 1
ATOM 609 C C . ILE A 1 84 ? -13.677 13.927 -29.590 1.00 90.31 84 ILE A C 1
ATOM 611 O O . ILE A 1 84 ? -14.889 13.724 -29.550 1.00 90.31 84 ILE A O 1
ATOM 615 N N . LEU A 1 85 ? -12.948 14.124 -28.485 1.00 92.31 85 LEU A N 1
ATOM 616 C CA . LEU A 1 85 ? -13.538 14.094 -27.149 1.00 92.31 85 LEU A CA 1
ATOM 617 C C . LEU A 1 85 ? -14.605 15.185 -26.982 1.00 92.31 85 LEU A C 1
ATOM 619 O O . LEU A 1 85 ? -15.666 14.903 -26.431 1.00 92.31 85 LEU A O 1
ATOM 623 N N . THR A 1 86 ? -14.365 16.402 -27.485 1.00 89.75 86 THR A N 1
ATOM 624 C CA . THR A 1 86 ? -15.360 17.483 -27.418 1.00 89.75 86 THR A CA 1
ATOM 625 C C . THR A 1 86 ? -16.614 17.151 -28.218 1.00 89.75 86 THR A C 1
ATOM 627 O O . THR A 1 86 ? -17.710 17.339 -27.700 1.00 89.75 86 THR A O 1
ATOM 630 N N . ILE A 1 87 ? -16.474 16.621 -29.438 1.00 92.69 87 ILE A N 1
ATOM 631 C CA . ILE A 1 87 ? -17.623 16.258 -30.286 1.00 92.69 87 ILE A CA 1
ATOM 632 C C . ILE A 1 87 ? -18.480 15.183 -29.604 1.00 92.69 87 ILE A C 1
ATOM 634 O O . ILE A 1 87 ? -19.699 15.324 -29.532 1.00 92.69 87 ILE A O 1
ATOM 638 N N . VAL A 1 88 ? -17.850 14.149 -29.035 1.00 94.31 88 VAL A N 1
ATOM 639 C CA . VAL A 1 88 ? -18.565 13.092 -28.300 1.00 94.31 88 VAL A CA 1
ATOM 640 C C . VAL A 1 88 ? -19.270 13.660 -27.066 1.00 94.31 88 VAL A C 1
ATOM 642 O O . VAL A 1 88 ? -20.429 13.334 -26.820 1.00 94.31 88 VAL A O 1
ATOM 645 N N . SER A 1 89 ? -18.611 14.544 -26.312 1.00 93.12 89 SER A N 1
ATOM 646 C CA . SER A 1 89 ? -19.213 15.157 -25.123 1.00 93.12 89 SER A CA 1
ATOM 647 C C . SER A 1 89 ? -20.432 16.016 -25.468 1.00 93.12 89 SER A C 1
ATOM 649 O O . SER A 1 89 ? -21.431 15.958 -24.754 1.00 93.12 89 SER A O 1
ATOM 651 N N . VAL A 1 90 ? -20.367 16.781 -26.564 1.00 93.75 90 VAL A N 1
ATOM 652 C CA . VAL A 1 90 ? -21.498 17.586 -27.051 1.00 93.75 90 VAL A CA 1
ATOM 653 C C . VAL A 1 90 ? -22.649 16.680 -27.484 1.00 93.75 90 VAL A C 1
ATOM 655 O O . VAL A 1 90 ? -23.776 16.925 -27.073 1.00 93.75 90 VAL A O 1
ATOM 658 N N . ALA A 1 91 ? -22.381 15.593 -28.213 1.00 92.19 91 ALA A N 1
ATOM 659 C CA . ALA A 1 91 ? -23.423 14.657 -28.640 1.00 92.19 91 ALA A CA 1
ATOM 660 C C . ALA A 1 91 ? -24.164 14.014 -27.453 1.00 92.19 91 ALA A C 1
ATOM 662 O O . ALA A 1 91 ? -25.393 13.978 -27.439 1.00 92.19 91 ALA A O 1
ATOM 663 N N . VAL A 1 92 ? -23.436 13.560 -26.425 1.00 91.50 92 VAL A N 1
ATOM 664 C CA . VAL A 1 92 ? -24.046 12.971 -25.217 1.00 91.50 92 VAL A CA 1
ATOM 665 C C . VAL A 1 92 ? -24.865 14.010 -24.445 1.00 91.50 92 VAL A C 1
ATOM 667 O O . VAL A 1 92 ? -25.966 13.704 -23.985 1.00 91.50 92 VAL A O 1
ATOM 670 N N . LEU A 1 93 ? -24.367 15.248 -24.337 1.00 91.12 93 LEU A N 1
ATOM 671 C CA . LEU A 1 93 ? -25.102 16.341 -23.699 1.00 91.12 93 LEU A CA 1
ATOM 672 C C . LEU A 1 93 ? -26.394 16.665 -24.464 1.00 91.12 93 LEU A C 1
ATOM 674 O O . LEU A 1 93 ? -27.448 16.794 -23.846 1.00 91.12 93 LEU A O 1
ATOM 678 N N . SER A 1 94 ? -26.334 16.745 -25.795 1.00 91.50 94 SER A N 1
ATOM 679 C CA . SER A 1 94 ? -27.503 16.993 -26.643 1.00 91.50 94 SER A CA 1
ATOM 680 C C . SER A 1 94 ? -28.558 15.898 -26.491 1.00 91.50 94 SER A C 1
ATOM 682 O O . SER A 1 94 ? -29.728 16.220 -26.309 1.00 91.50 94 SER A O 1
ATOM 684 N N . VAL A 1 95 ? -28.162 14.620 -26.479 1.00 90.31 95 VAL A N 1
ATOM 685 C CA . VAL A 1 95 ? -29.094 13.499 -26.256 1.00 90.31 95 VAL A CA 1
ATOM 686 C C . VAL A 1 95 ? -29.741 13.583 -24.870 1.00 90.31 95 VAL A C 1
ATOM 688 O O . VAL A 1 95 ? -30.952 13.409 -24.753 1.00 90.31 95 VAL A O 1
ATOM 691 N N . GLY A 1 96 ? -28.969 13.912 -23.830 1.00 84.38 96 GLY A N 1
ATOM 692 C CA . GLY A 1 96 ? -29.500 14.106 -22.478 1.00 84.38 96 GLY A CA 1
ATOM 693 C C . GLY A 1 96 ? -30.488 15.273 -22.376 1.00 84.38 96 GLY A C 1
ATOM 694 O O . GLY A 1 96 ? -31.517 15.143 -21.718 1.00 84.38 96 GLY A O 1
ATOM 695 N N . ILE A 1 97 ? -30.215 16.393 -23.055 1.00 88.12 97 ILE A N 1
ATOM 696 C CA . ILE A 1 97 ? -31.115 17.556 -23.101 1.00 88.12 97 ILE A CA 1
ATOM 697 C C . ILE A 1 97 ? -32.406 17.213 -23.846 1.00 88.12 97 ILE A C 1
ATOM 699 O O . ILE A 1 97 ? -33.482 17.529 -23.346 1.00 88.12 97 ILE A O 1
ATOM 703 N N . VAL A 1 98 ? -32.313 16.534 -24.994 1.00 87.50 98 VAL A N 1
ATOM 704 C CA . VAL A 1 98 ? -33.496 16.093 -25.746 1.00 87.50 98 VAL A CA 1
ATOM 705 C C . VAL A 1 98 ? -34.333 15.150 -24.886 1.00 87.50 98 VAL A C 1
ATOM 707 O O . VAL A 1 98 ? -35.499 15.439 -24.667 1.00 87.50 98 VAL A O 1
ATOM 710 N N . LEU A 1 99 ? -33.742 14.120 -24.270 1.00 82.94 99 LEU A N 1
ATOM 711 C CA . LEU A 1 99 ? -34.459 13.221 -23.353 1.00 82.94 99 LEU A CA 1
ATOM 712 C C . LEU A 1 99 ? -35.110 13.953 -22.172 1.00 82.94 99 LEU A C 1
ATOM 714 O O . LEU A 1 99 ? -36.191 13.563 -21.743 1.00 82.94 99 LEU A O 1
ATOM 718 N N . LYS A 1 100 ? -34.489 15.018 -21.652 1.00 80.44 100 LYS A N 1
ATOM 719 C CA . LYS A 1 100 ? -35.060 15.806 -20.552 1.00 80.44 100 LYS A CA 1
ATOM 720 C C . LYS A 1 100 ? -36.191 16.743 -20.998 1.00 80.44 100 LYS A C 1
ATOM 722 O O . LYS A 1 100 ? -37.001 17.131 -20.164 1.00 80.44 100 LYS A O 1
ATOM 727 N N . LEU A 1 101 ? -36.223 17.136 -22.272 1.00 80.94 101 LEU A N 1
ATOM 728 C CA . LEU A 1 101 ? -37.237 18.036 -22.834 1.00 80.94 101 LEU A CA 1
ATOM 729 C C . LEU A 1 101 ? -38.395 17.288 -23.511 1.00 80.94 101 LEU A C 1
ATOM 731 O O . LEU A 1 101 ? -39.513 17.789 -23.499 1.00 80.94 101 LEU A O 1
ATOM 735 N N . THR A 1 102 ? -38.147 16.111 -24.089 1.00 78.94 102 THR A N 1
ATOM 736 C CA . THR A 1 102 ? -39.163 15.278 -24.761 1.00 78.94 102 THR A CA 1
ATOM 737 C C . THR A 1 102 ? -39.533 14.021 -23.978 1.00 78.94 102 THR A C 1
ATOM 739 O O . THR A 1 102 ? -40.385 13.255 -24.422 1.00 78.94 102 THR A O 1
ATOM 742 N N . GLY A 1 103 ? -38.890 13.768 -22.837 1.00 51.44 103 GLY A N 1
ATOM 743 C CA . GLY A 1 103 ? -39.301 12.711 -21.922 1.00 51.44 103 GLY A CA 1
ATOM 744 C C . GLY A 1 103 ? -40.675 13.033 -21.322 1.00 51.44 103 GLY A C 1
ATOM 745 O O . GLY A 1 103 ? -40.917 14.191 -20.977 1.00 51.44 103 GLY A O 1
ATOM 746 N N . PRO A 1 104 ? -41.581 12.046 -21.201 1.00 54.91 104 PRO A N 1
ATOM 747 C CA . PRO A 1 104 ? -42.882 12.249 -20.576 1.00 54.91 104 PRO A CA 1
ATOM 748 C C . PRO A 1 104 ? -42.664 12.777 -19.159 1.00 54.91 104 PRO A C 1
ATOM 750 O O . PRO A 1 104 ? -41.935 12.169 -18.374 1.00 54.91 104 PRO A O 1
ATOM 753 N N . GLY A 1 105 ? -43.252 13.940 -18.868 1.00 50.06 105 GLY A N 1
ATOM 754 C CA . GLY A 1 105 ? -43.186 14.564 -17.557 1.00 50.06 105 GLY A CA 1
ATOM 755 C C . GLY A 1 105 ? -43.577 13.549 -16.493 1.00 50.06 105 GLY A C 1
ATOM 756 O O . GLY A 1 105 ? -44.709 13.075 -16.453 1.00 50.06 105 GLY A O 1
ATOM 757 N N . THR A 1 106 ? -42.626 13.179 -15.639 1.00 52.09 106 THR A N 1
ATOM 758 C CA . THR A 1 106 ? -42.921 12.494 -14.385 1.00 52.09 106 THR A CA 1
ATOM 759 C C . THR A 1 106 ? -43.564 13.507 -13.448 1.00 52.09 106 THR A C 1
ATOM 761 O O . THR A 1 106 ? -42.919 14.029 -12.538 1.00 52.09 106 THR A O 1
ATOM 764 N N . ASP A 1 107 ? -44.836 13.797 -13.701 1.00 52.97 107 ASP A N 1
ATOM 765 C CA . ASP A 1 107 ? -45.738 14.404 -12.736 1.00 52.97 107 ASP A CA 1
ATOM 766 C C . ASP A 1 107 ? -46.018 13.361 -11.652 1.00 52.97 107 ASP A C 1
ATOM 768 O O . ASP A 1 107 ? -46.973 12.592 -11.712 1.00 52.97 107 ASP A O 1
ATOM 772 N N . ALA A 1 108 ? -45.148 13.308 -10.645 1.00 52.62 108 ALA A N 1
ATOM 773 C CA . ALA A 1 108 ? -45.417 12.601 -9.399 1.00 52.62 108 ALA A CA 1
ATOM 774 C C . ALA A 1 108 ? -45.763 13.623 -8.310 1.00 52.62 108 ALA A C 1
ATOM 776 O O . ALA A 1 108 ? -45.055 13.790 -7.319 1.00 52.62 108 ALA A O 1
ATOM 777 N N . SER A 1 109 ? -46.885 14.312 -8.524 1.00 55.50 109 SER A N 1
ATOM 778 C CA . SER A 1 109 ? -47.692 14.872 -7.445 1.00 55.50 109 SER A CA 1
ATOM 779 C C . SER A 1 109 ? -48.487 13.719 -6.829 1.00 55.50 109 SER A C 1
ATOM 781 O O . SER A 1 109 ? -49.532 13.328 -7.342 1.00 55.50 109 SER A O 1
ATOM 783 N N . ALA A 1 110 ? -47.966 13.129 -5.754 1.00 51.00 110 ALA A N 1
ATOM 784 C CA . ALA A 1 110 ? -48.696 12.161 -4.943 1.00 51.00 110 ALA A CA 1
ATOM 785 C C . ALA A 1 110 ? -49.029 12.799 -3.592 1.00 51.00 110 ALA A C 1
ATOM 787 O O . ALA A 1 110 ? -48.248 12.811 -2.643 1.00 51.00 110 ALA A O 1
ATOM 788 N N . LYS A 1 111 ? -50.230 13.371 -3.578 1.00 48.12 111 LYS A N 1
ATOM 789 C CA . LYS A 1 111 ? -51.036 13.774 -2.431 1.00 48.12 111 LYS A CA 1
ATOM 790 C C . LYS A 1 111 ? -51.009 12.698 -1.337 1.00 48.12 111 LYS A C 1
ATOM 792 O O . LYS A 1 111 ? -51.365 11.550 -1.585 1.00 48.12 111 LYS A O 1
ATOM 797 N N . ALA A 1 112 ? -50.620 13.097 -0.130 1.00 48.44 112 ALA A N 1
ATOM 798 C CA . ALA A 1 112 ? -50.745 12.286 1.074 1.00 48.44 112 ALA A CA 1
ATOM 799 C C . ALA A 1 112 ? -52.227 12.028 1.410 1.00 48.44 112 ALA A C 1
ATOM 801 O O . ALA A 1 112 ? -53.011 12.984 1.421 1.00 48.44 112 ALA A O 1
ATOM 802 N N . PRO A 1 113 ? -52.624 10.792 1.753 1.00 50.06 113 PRO A N 1
ATOM 803 C CA . PRO A 1 113 ? -53.770 10.559 2.609 1.00 50.06 113 PRO A CA 1
ATOM 804 C C . PRO A 1 113 ? -53.296 10.475 4.064 1.00 50.06 113 PRO A C 1
ATOM 806 O O . PRO A 1 113 ? -52.455 9.653 4.426 1.00 50.06 113 PRO A O 1
ATOM 809 N N . ALA A 1 114 ? -53.853 11.347 4.901 1.00 59.56 114 ALA A N 1
ATOM 810 C CA . ALA A 1 114 ? -53.901 11.112 6.332 1.00 59.56 114 ALA A CA 1
ATOM 811 C C . ALA A 1 114 ? -54.807 9.894 6.568 1.00 59.56 114 ALA A C 1
ATOM 813 O O . ALA A 1 114 ? -55.979 9.901 6.189 1.00 59.56 114 ALA A O 1
ATOM 814 N N . THR A 1 115 ? -54.262 8.836 7.156 1.00 54.03 115 THR A N 1
ATOM 815 C CA . THR A 1 115 ? -55.049 7.728 7.695 1.00 54.03 115 THR A CA 1
ATOM 816 C C . THR A 1 115 ? -54.509 7.437 9.081 1.00 54.03 115 THR A C 1
ATOM 818 O O . THR A 1 115 ? -53.481 6.790 9.258 1.00 54.03 115 THR A O 1
ATOM 821 N N . ASP A 1 116 ? -55.202 8.038 10.038 1.00 57.94 116 ASP A N 1
ATOM 822 C CA . ASP A 1 116 ? -55.195 7.707 11.449 1.00 57.94 116 ASP A CA 1
ATOM 823 C C . ASP A 1 116 ? -55.850 6.325 11.608 1.00 57.94 116 ASP A C 1
ATOM 825 O O . ASP A 1 116 ? -57.035 6.148 11.321 1.00 57.94 116 ASP A O 1
ATOM 829 N N . ALA A 1 117 ? -55.049 5.323 11.959 1.00 47.50 117 ALA A N 1
ATOM 830 C CA . ALA A 1 117 ? -55.497 4.006 12.390 1.00 47.50 117 ALA A CA 1
ATOM 831 C C . ALA A 1 117 ? -54.468 3.495 13.404 1.00 47.50 117 ALA A C 1
ATOM 833 O O . ALA A 1 117 ? -53.272 3.442 13.113 1.00 47.50 117 ALA A O 1
ATOM 834 N N . GLY A 1 118 ? -54.946 3.210 14.615 1.00 51.72 118 GLY A N 1
ATOM 835 C CA . GLY A 1 118 ? -54.137 2.963 15.804 1.00 51.72 118 GLY A CA 1
ATOM 836 C C . GLY A 1 118 ? -53.133 1.807 15.696 1.00 51.72 118 GLY A C 1
ATOM 837 O O . GLY A 1 118 ? -53.214 0.980 14.787 1.00 51.72 118 GLY A O 1
ATOM 838 N N . PRO A 1 119 ? -52.172 1.746 16.635 1.00 59.81 119 PRO A N 1
ATOM 839 C CA . PRO A 1 119 ? -51.079 0.785 16.603 1.00 59.81 119 PRO A CA 1
ATOM 840 C C . PRO A 1 119 ? -51.608 -0.648 16.781 1.00 59.81 119 PRO A C 1
ATOM 842 O O . PRO A 1 119 ? -52.176 -0.946 17.832 1.00 59.81 119 PRO A O 1
ATOM 845 N N . PRO A 1 120 ? -51.425 -1.559 15.807 1.00 58.50 120 PRO A N 1
ATOM 846 C CA . PRO A 1 120 ? -51.555 -2.978 16.085 1.00 58.50 120 PRO A CA 1
ATOM 847 C C . PRO A 1 120 ? -50.372 -3.407 16.958 1.00 58.50 120 PRO A C 1
ATOM 849 O O . PRO A 1 120 ? -49.227 -3.051 16.671 1.00 58.50 120 PRO A O 1
ATOM 852 N N . ASP A 1 121 ? -50.676 -4.155 18.019 1.00 56.59 121 ASP A N 1
ATOM 853 C CA . ASP A 1 121 ? -49.727 -4.844 18.893 1.00 56.59 121 ASP A CA 1
ATOM 854 C C . ASP A 1 121 ? -48.548 -5.406 18.088 1.00 56.59 121 ASP A C 1
ATOM 856 O O . ASP A 1 121 ? -48.662 -6.396 17.357 1.00 56.59 121 ASP A O 1
ATOM 860 N N . ALA A 1 122 ? -47.402 -4.734 18.196 1.00 56.09 122 ALA A N 1
ATOM 861 C CA . ALA A 1 122 ? -46.166 -5.180 17.591 1.00 56.09 122 ALA A CA 1
ATOM 862 C C . ALA A 1 122 ? -45.709 -6.427 18.347 1.00 56.09 122 ALA A C 1
ATOM 864 O O . ALA A 1 122 ? -45.251 -6.346 19.488 1.00 56.09 122 ALA A O 1
ATOM 865 N N . ALA A 1 123 ? -45.848 -7.585 17.700 1.00 64.75 123 ALA A N 1
ATOM 866 C CA . ALA A 1 123 ? -45.256 -8.827 18.167 1.00 64.75 123 ALA A CA 1
ATOM 867 C C . ALA A 1 123 ? -43.784 -8.580 18.560 1.00 64.75 123 ALA A C 1
ATOM 869 O O . ALA A 1 123 ? -43.070 -7.888 17.822 1.00 64.75 123 ALA A O 1
ATOM 870 N N . PRO A 1 124 ? -43.325 -9.105 19.711 1.00 64.38 124 PRO A N 1
ATOM 871 C CA . PRO A 1 124 ? -41.974 -8.871 20.200 1.00 64.38 124 PRO A CA 1
ATOM 872 C C . PRO A 1 124 ? -40.966 -9.256 19.118 1.00 64.38 124 PRO A C 1
ATOM 874 O O . PRO A 1 124 ? -41.026 -10.357 18.566 1.00 64.38 124 PRO A O 1
ATOM 877 N N . ALA A 1 125 ? -40.070 -8.319 18.793 1.00 66.81 125 ALA A N 1
ATOM 878 C CA . ALA A 1 125 ? -39.011 -8.541 17.821 1.00 66.81 125 ALA A CA 1
ATOM 879 C C . ALA A 1 125 ? -38.279 -9.852 18.165 1.00 66.81 125 ALA A C 1
ATOM 881 O O . ALA A 1 125 ? -37.987 -10.082 19.346 1.00 66.81 125 ALA A O 1
ATOM 882 N N . PRO A 1 126 ? -38.010 -10.728 17.178 1.00 70.00 126 PRO A N 1
ATOM 883 C CA . PRO A 1 126 ? -37.284 -11.961 17.435 1.00 70.00 126 PRO A CA 1
ATOM 884 C C . PRO A 1 126 ? -35.964 -11.630 18.146 1.00 70.00 126 PRO A C 1
ATOM 886 O O . PRO A 1 126 ? -35.333 -10.627 17.799 1.00 70.00 126 PRO A O 1
ATOM 889 N N . PRO A 1 127 ? -35.563 -12.429 19.151 1.00 69.06 127 PRO A N 1
ATOM 890 C CA . PRO A 1 127 ? -34.363 -12.173 19.931 1.00 69.06 127 PRO A CA 1
ATOM 891 C C . PRO A 1 127 ? -33.170 -11.996 18.996 1.00 69.06 127 PRO A C 1
ATOM 893 O O . PRO A 1 127 ? -32.951 -12.822 18.107 1.00 69.06 127 PRO A O 1
ATOM 896 N N . ASP A 1 128 ? -32.455 -10.889 19.209 1.00 65.25 128 ASP A N 1
ATOM 897 C CA . ASP A 1 128 ? -31.252 -10.459 18.500 1.00 65.25 128 ASP A CA 1
ATOM 898 C C . ASP A 1 128 ? -30.414 -11.668 18.069 1.00 65.25 128 ASP A C 1
ATOM 900 O O . ASP A 1 128 ? -29.780 -12.343 18.888 1.00 65.25 128 ASP A O 1
ATOM 904 N N . ALA A 1 129 ? -30.444 -11.981 16.772 1.00 65.19 129 ALA A N 1
ATOM 905 C CA . ALA A 1 129 ? -29.621 -13.041 16.221 1.00 65.19 129 ALA A CA 1
ATOM 906 C C . ALA A 1 129 ? -28.158 -12.684 16.502 1.00 65.19 129 ALA A C 1
ATOM 908 O O . ALA A 1 129 ? -27.679 -11.630 16.077 1.00 65.19 129 ALA A O 1
ATOM 909 N N . ALA A 1 130 ? -27.462 -13.552 17.243 1.00 67.50 130 ALA A N 1
ATOM 910 C CA . ALA A 1 130 ? -26.080 -13.321 17.638 1.00 67.50 130 ALA A CA 1
ATOM 911 C C . ALA A 1 130 ? -25.235 -12.912 16.412 1.00 67.50 130 ALA A C 1
ATOM 913 O O . ALA A 1 130 ? -25.320 -13.565 15.364 1.00 67.50 130 ALA A O 1
ATOM 914 N N . PRO A 1 131 ? -24.435 -11.833 16.509 1.00 70.62 131 PRO A N 1
ATOM 915 C CA . PRO A 1 131 ? -23.711 -11.298 15.366 1.00 70.62 131 PRO A CA 1
ATOM 916 C C . PRO A 1 131 ? -22.790 -12.368 14.775 1.00 70.62 131 PRO A C 1
ATOM 918 O O . PRO A 1 131 ? -21.999 -12.992 15.486 1.00 70.62 131 PRO A O 1
ATOM 921 N N . LYS A 1 132 ? -22.897 -12.584 13.458 1.00 76.62 132 LYS A N 1
ATOM 922 C CA . LYS A 1 132 ? -22.065 -13.558 12.743 1.00 76.62 132 LYS A CA 1
ATOM 923 C C . LYS A 1 132 ? -20.578 -13.221 12.969 1.00 76.62 132 LYS A C 1
ATOM 925 O O . LYS A 1 132 ? -20.210 -12.053 12.815 1.00 76.62 132 LYS A O 1
ATOM 930 N N . PRO A 1 133 ? -19.716 -14.202 13.311 1.00 79.88 133 PRO A N 1
ATOM 931 C CA . PRO A 1 133 ? -18.286 -13.962 13.485 1.00 79.88 133 PRO A CA 1
ATOM 932 C C . PRO A 1 133 ? -17.675 -13.288 12.251 1.00 79.88 133 PRO A C 1
ATOM 934 O O . PRO A 1 133 ? -17.916 -13.713 11.122 1.00 79.88 133 PRO A O 1
ATOM 937 N N . LEU A 1 134 ? -16.885 -12.233 12.465 1.00 83.19 134 LEU A N 1
ATOM 938 C CA . LEU A 1 134 ? -16.193 -11.514 11.394 1.00 83.19 134 LEU A CA 1
ATOM 939 C C . LEU A 1 134 ? -15.163 -12.433 10.725 1.00 83.19 134 LEU A C 1
ATOM 941 O O . LEU A 1 134 ? -14.169 -12.819 11.341 1.00 83.19 134 LEU A O 1
ATOM 945 N N . GLU A 1 135 ? -15.378 -12.756 9.452 1.00 87.19 135 GLU A N 1
ATOM 946 C CA . GLU A 1 135 ? -14.418 -13.509 8.645 1.00 87.19 135 GLU A CA 1
ATOM 947 C C . GLU A 1 135 ? -13.220 -12.613 8.299 1.00 87.19 135 GLU A C 1
ATOM 949 O O . GLU A 1 135 ? -13.325 -11.670 7.514 1.00 87.19 135 GLU A O 1
ATOM 954 N N . ILE A 1 136 ? -12.065 -12.890 8.910 1.00 89.56 136 ILE A N 1
ATOM 955 C CA . ILE A 1 136 ? -10.830 -12.131 8.681 1.00 89.56 136 ILE A CA 1
ATOM 956 C C . ILE A 1 136 ? -10.138 -12.674 7.421 1.00 89.56 136 ILE A C 1
ATOM 958 O O . ILE A 1 136 ? -9.756 -13.847 7.406 1.00 89.56 136 ILE A O 1
ATOM 962 N N . PRO A 1 137 ? -9.909 -11.852 6.377 1.00 92.31 137 PRO A N 1
ATOM 963 C CA . PRO A 1 137 ? -9.182 -12.298 5.193 1.00 92.31 137 PRO A CA 1
ATOM 964 C C . PRO A 1 137 ? -7.756 -12.751 5.531 1.00 92.31 137 PRO A C 1
ATOM 966 O O . PRO A 1 137 ? -7.054 -12.104 6.313 1.00 92.31 137 PRO A O 1
ATOM 969 N N . GLU A 1 138 ? -7.297 -13.829 4.893 1.00 93.50 138 GLU A N 1
ATOM 970 C CA . GLU A 1 138 ? -5.962 -14.384 5.126 1.00 93.50 138 GLU A CA 1
ATOM 971 C C . GLU A 1 138 ? -4.859 -13.323 4.935 1.00 93.50 138 GLU A C 1
ATOM 973 O O . GLU A 1 138 ? -4.829 -12.575 3.953 1.00 93.50 138 GLU A O 1
ATOM 978 N N . GLY A 1 139 ? -3.935 -13.242 5.898 1.00 95.25 139 GLY A N 1
ATOM 979 C CA . GLY A 1 139 ? -2.806 -12.308 5.857 1.00 95.25 139 GLY A CA 1
ATOM 980 C C . GLY A 1 139 ? -3.160 -10.838 6.127 1.00 95.25 139 GLY A C 1
ATOM 981 O O . GLY A 1 139 ? -2.267 -9.981 6.068 1.00 95.25 139 GLY A O 1
ATOM 982 N N . MET A 1 140 ? -4.419 -10.530 6.450 1.00 97.81 140 MET A N 1
ATOM 983 C CA . MET A 1 140 ? -4.850 -9.209 6.905 1.00 97.81 140 MET A CA 1
ATOM 984 C C . MET A 1 140 ? -5.059 -9.176 8.420 1.00 97.81 140 MET A C 1
ATOM 986 O O . MET A 1 140 ? -5.249 -10.198 9.071 1.00 97.81 140 MET A O 1
ATOM 990 N N . VAL A 1 141 ? -4.989 -7.976 8.986 1.00 97.00 141 VAL A N 1
ATOM 991 C CA . VAL A 1 141 ? -5.281 -7.699 10.394 1.00 97.00 141 VAL A CA 1
ATOM 992 C C . VAL A 1 141 ? -6.406 -6.680 10.479 1.00 97.00 141 VAL A C 1
ATOM 994 O O . VAL A 1 141 ? -6.482 -5.766 9.656 1.00 97.00 141 VAL A O 1
ATOM 997 N N . VAL A 1 142 ? -7.274 -6.843 11.472 1.00 96.50 142 VAL A N 1
ATOM 998 C CA . VAL A 1 142 ? -8.321 -5.872 11.794 1.00 96.50 142 VAL A CA 1
ATOM 999 C C . VAL A 1 142 ? -7.675 -4.658 12.455 1.00 96.50 142 VAL A C 1
ATOM 1001 O O . VAL A 1 142 ? -6.854 -4.800 13.362 1.00 96.50 142 VAL A O 1
ATOM 1004 N N . VAL A 1 143 ? -8.045 -3.465 12.003 1.00 96.06 143 VAL A N 1
ATOM 1005 C CA . VAL A 1 143 ? -7.716 -2.208 12.674 1.00 96.06 143 VAL A CA 1
ATOM 1006 C C . VAL A 1 143 ? -8.989 -1.676 13.306 1.00 96.06 143 VAL A C 1
ATOM 1008 O O . VAL A 1 143 ? -9.976 -1.428 12.611 1.00 96.06 143 VAL A O 1
ATOM 1011 N N . ASN A 1 144 ? -8.953 -1.511 14.624 1.00 94.44 144 ASN A N 1
ATOM 1012 C CA . ASN A 1 144 ? -10.063 -0.947 15.375 1.00 94.44 144 ASN A CA 1
ATOM 1013 C C . ASN A 1 144 ? -10.014 0.583 15.325 1.00 94.44 144 ASN A C 1
ATOM 1015 O O . ASN A 1 144 ? -8.935 1.185 15.343 1.00 94.44 144 ASN A O 1
ATOM 1019 N N . GLY A 1 145 ? -11.191 1.192 15.259 1.00 90.31 145 GLY A N 1
ATOM 1020 C CA . GLY A 1 145 ? -11.388 2.627 15.376 1.00 90.31 145 GLY A CA 1
ATOM 1021 C C . GLY A 1 145 ? -11.147 3.112 16.803 1.00 90.31 145 GLY A C 1
ATOM 1022 O O . GLY A 1 145 ? -10.876 2.335 17.721 1.00 90.31 145 GLY A O 1
ATOM 1023 N N . ALA A 1 146 ? -11.254 4.426 17.001 1.00 88.75 146 ALA A N 1
ATOM 1024 C CA . ALA A 1 146 ? -11.128 5.035 18.327 1.00 88.75 146 ALA A CA 1
ATOM 1025 C C . ALA A 1 146 ? -12.239 4.589 19.299 1.00 88.75 146 ALA A C 1
ATOM 1027 O O . ALA A 1 146 ? -12.050 4.637 20.509 1.00 88.75 146 ALA A O 1
ATOM 1028 N N . ASP A 1 147 ? -13.370 4.133 18.764 1.00 87.94 147 ASP A N 1
ATOM 1029 C CA . ASP A 1 147 ? -14.512 3.555 19.475 1.00 87.94 147 ASP A CA 1
ATOM 1030 C C . ASP A 1 147 ? -14.323 2.067 19.830 1.00 87.94 147 ASP A C 1
ATOM 1032 O O . ASP A 1 147 ? -15.223 1.440 20.384 1.00 87.94 147 ASP A O 1
ATOM 1036 N N . GLY A 1 148 ? -13.171 1.479 19.488 1.00 89.56 148 GLY A N 1
ATOM 1037 C CA . GLY A 1 148 ? -12.875 0.064 19.704 1.00 89.56 148 GLY A CA 1
ATOM 1038 C C . GLY A 1 148 ? -13.542 -0.879 18.701 1.00 89.56 148 GLY A C 1
ATOM 1039 O O . GLY A 1 148 ? -13.267 -2.080 18.738 1.00 89.56 148 GLY A O 1
ATOM 1040 N N . ARG A 1 149 ? -14.369 -0.371 17.776 1.00 89.31 149 ARG A N 1
ATOM 1041 C CA . ARG A 1 149 ? -15.043 -1.193 16.764 1.00 89.31 149 ARG A CA 1
ATOM 1042 C C . ARG A 1 149 ? -14.118 -1.476 15.579 1.00 89.31 149 ARG A C 1
ATOM 1044 O O . ARG A 1 149 ? -13.311 -0.617 15.213 1.00 89.31 149 ARG A O 1
ATOM 1051 N N . PRO A 1 150 ? -14.219 -2.653 14.943 1.00 90.31 150 PRO A N 1
ATOM 1052 C CA . PRO A 1 150 ? -13.433 -2.957 13.753 1.00 90.31 150 PRO A CA 1
ATOM 1053 C C . PRO A 1 150 ? -13.791 -1.978 12.629 1.00 90.31 150 PRO A C 1
ATOM 1055 O O . PRO A 1 150 ? -14.955 -1.840 12.272 1.00 90.31 150 PRO A O 1
ATOM 1058 N N . SER A 1 151 ? -12.793 -1.267 12.098 1.00 92.31 151 SER A N 1
ATOM 1059 C CA . SER A 1 151 ? -12.997 -0.230 11.074 1.00 92.31 151 SER A CA 1
ATOM 1060 C C . SER A 1 151 ? -12.609 -0.693 9.672 1.00 92.31 151 SER A C 1
ATOM 1062 O O . SER A 1 151 ? -13.318 -0.418 8.711 1.00 92.31 151 SER A O 1
ATOM 1064 N N . PHE A 1 152 ? -11.484 -1.399 9.530 1.00 96.00 152 PHE A N 1
ATOM 1065 C CA . PHE A 1 152 ? -11.029 -1.951 8.249 1.00 96.00 152 PHE A CA 1
ATOM 1066 C C . PHE A 1 152 ? -10.036 -3.099 8.458 1.00 96.00 152 PHE A C 1
ATOM 1068 O O . PHE A 1 152 ? -9.418 -3.227 9.518 1.00 96.00 152 PHE A O 1
ATOM 1075 N N . PHE A 1 153 ? -9.842 -3.916 7.425 1.00 97.31 153 PHE A N 1
ATOM 1076 C CA . PHE A 1 153 ? -8.780 -4.917 7.350 1.00 97.31 153 PHE A CA 1
ATOM 1077 C C . PHE A 1 153 ? -7.598 -4.367 6.556 1.00 97.31 153 PHE A C 1
ATOM 1079 O O . PHE A 1 153 ? -7.779 -3.787 5.485 1.00 97.31 153 PHE A O 1
ATOM 1086 N N . ILE A 1 154 ? -6.371 -4.585 7.023 1.00 98.19 154 ILE A N 1
ATOM 1087 C CA . ILE A 1 154 ? -5.155 -4.176 6.309 1.00 98.19 154 ILE A CA 1
ATOM 1088 C C . ILE A 1 154 ? -4.155 -5.324 6.206 1.00 98.19 154 ILE A C 1
ATOM 1090 O O . ILE A 1 154 ? -3.952 -6.081 7.150 1.00 98.19 154 ILE A O 1
ATOM 1094 N N . SER A 1 155 ? -3.489 -5.455 5.059 1.00 98.19 155 SER A N 1
ATOM 1095 C CA . SER A 1 155 ? -2.457 -6.480 4.859 1.00 98.19 155 SER A CA 1
ATOM 1096 C C . SER A 1 155 ? -1.285 -6.311 5.833 1.00 98.19 155 SER A C 1
ATOM 1098 O O . SER A 1 155 ? -0.658 -5.242 5.884 1.00 98.19 155 SER A O 1
ATOM 1100 N N . LYS A 1 156 ? -0.927 -7.392 6.545 1.00 98.06 156 LYS A N 1
ATOM 1101 C CA . LYS A 1 156 ? 0.170 -7.418 7.533 1.00 98.06 156 LYS A CA 1
ATOM 1102 C C . LYS A 1 156 ? 1.530 -7.121 6.906 1.00 98.06 156 LYS A C 1
ATOM 1104 O O . LYS A 1 156 ? 2.374 -6.461 7.517 1.00 98.06 156 LYS A O 1
ATOM 1109 N N . VAL A 1 157 ? 1.727 -7.513 5.649 1.00 98.12 157 VAL A N 1
ATOM 1110 C CA . VAL A 1 157 ? 2.933 -7.229 4.852 1.00 98.12 157 VAL A CA 1
ATOM 1111 C C . VAL A 1 157 ? 2.593 -6.415 3.596 1.00 98.12 157 VAL A C 1
ATOM 1113 O O . VAL A 1 157 ? 1.454 -6.470 3.125 1.00 98.12 157 VAL A O 1
ATOM 1116 N N . PRO A 1 158 ? 3.538 -5.643 3.026 1.00 98.44 158 PRO A N 1
ATOM 1117 C CA . PRO A 1 158 ? 3.354 -5.054 1.703 1.00 98.44 158 PRO A CA 1
ATOM 1118 C C . PRO A 1 158 ? 3.132 -6.133 0.645 1.00 98.44 158 PRO A C 1
ATOM 1120 O O . PRO A 1 158 ? 3.569 -7.276 0.810 1.00 98.44 158 PRO A O 1
ATOM 1123 N N . VAL A 1 159 ? 2.506 -5.759 -0.471 1.00 98.50 159 VAL A N 1
ATOM 1124 C CA . VAL A 1 159 ? 2.343 -6.674 -1.606 1.00 98.50 159 VAL A CA 1
ATOM 1125 C C . VAL A 1 159 ? 3.718 -7.166 -2.050 1.00 98.50 159 VAL A C 1
ATOM 1127 O O . VAL A 1 159 ? 4.635 -6.375 -2.272 1.00 98.50 159 VAL A O 1
ATOM 1130 N N . THR A 1 160 ? 3.882 -8.480 -2.165 1.00 98.62 160 THR A N 1
ATOM 1131 C CA . THR A 1 160 ? 5.160 -9.078 -2.554 1.00 98.62 160 THR A CA 1
ATOM 1132 C C . THR A 1 160 ? 5.344 -9.038 -4.067 1.00 98.62 160 THR A C 1
ATOM 1134 O O . THR A 1 160 ? 4.379 -9.048 -4.838 1.00 98.62 160 THR A O 1
ATOM 1137 N N . ARG A 1 161 ? 6.598 -9.038 -4.529 1.00 98.50 161 ARG A N 1
ATOM 1138 C CA . ARG A 1 161 ? 6.922 -9.115 -5.961 1.00 98.50 161 ARG A CA 1
ATOM 1139 C C . ARG A 1 161 ? 6.296 -10.348 -6.620 1.00 98.50 161 ARG A C 1
ATOM 1141 O O . ARG A 1 161 ? 5.833 -10.260 -7.755 1.00 98.50 161 ARG A O 1
ATOM 1148 N N . GLY A 1 162 ? 6.287 -11.482 -5.919 1.00 98.31 162 GLY A N 1
ATOM 1149 C CA . GLY A 1 162 ? 5.692 -12.734 -6.377 1.00 98.31 162 GLY A CA 1
ATOM 1150 C C . GLY A 1 162 ? 4.178 -12.632 -6.540 1.00 98.31 162 GLY A C 1
ATOM 1151 O O . GLY A 1 162 ? 3.671 -12.984 -7.602 1.00 98.31 162 GLY A O 1
ATOM 1152 N N . GLY A 1 163 ? 3.473 -12.087 -5.541 1.00 98.06 163 GLY A N 1
ATOM 1153 C CA . GLY A 1 163 ? 2.028 -11.840 -5.628 1.00 98.06 163 GLY A CA 1
ATOM 1154 C C . GLY A 1 163 ? 1.677 -10.908 -6.789 1.00 98.06 163 GLY A C 1
ATOM 1155 O O . GLY A 1 163 ? 0.839 -11.242 -7.625 1.00 98.06 163 GLY A O 1
ATOM 1156 N N . TYR A 1 164 ? 2.425 -9.810 -6.928 1.00 98.50 164 TYR A N 1
ATOM 1157 C CA . TYR A 1 164 ? 2.251 -8.872 -8.036 1.00 98.50 164 TYR A CA 1
ATOM 1158 C C . TYR A 1 164 ? 2.429 -9.526 -9.411 1.00 98.50 164 TYR A C 1
ATOM 1160 O O . TYR A 1 164 ? 1.604 -9.344 -10.306 1.00 98.50 164 TYR A O 1
ATOM 1168 N N . LYS A 1 165 ? 3.496 -10.313 -9.587 1.00 98.25 165 LYS A N 1
ATOM 1169 C CA . LYS A 1 165 ? 3.815 -10.945 -10.873 1.00 98.25 165 LYS A CA 1
ATOM 1170 C C . LYS A 1 165 ? 2.806 -12.028 -11.271 1.00 98.25 165 LYS A C 1
ATOM 1172 O O . LYS A 1 165 ? 2.594 -12.209 -12.464 1.00 98.25 165 LYS A O 1
ATOM 1177 N N . LYS A 1 166 ? 2.173 -12.714 -10.311 1.00 98.12 166 LYS A N 1
ATOM 1178 C CA . LYS A 1 166 ? 1.094 -13.677 -10.602 1.00 98.12 166 LYS A CA 1
ATOM 1179 C C . LYS A 1 166 ? -0.099 -12.999 -11.282 1.00 98.12 166 LYS A C 1
ATOM 1181 O O . LYS A 1 166 ? -0.606 -13.520 -12.264 1.00 98.12 166 LYS A O 1
ATOM 1186 N N . MET A 1 167 ? -0.500 -11.827 -10.792 1.00 97.56 167 MET A N 1
ATOM 1187 C CA . MET A 1 167 ? -1.651 -11.088 -11.321 1.00 97.56 167 MET A CA 1
ATOM 1188 C C . MET A 1 167 ? -1.305 -10.263 -12.573 1.00 97.56 167 MET A C 1
ATOM 1190 O O . MET A 1 167 ? -2.117 -10.138 -13.483 1.00 97.56 167 MET A O 1
ATOM 1194 N N . PHE A 1 168 ? -0.078 -9.734 -12.659 1.00 97.62 168 PHE A N 1
ATOM 1195 C CA . PHE A 1 168 ? 0.399 -8.939 -13.797 1.00 97.62 168 PHE A CA 1
ATOM 1196 C C . PHE A 1 168 ? 1.698 -9.516 -14.388 1.00 97.62 168 PHE A C 1
ATOM 1198 O O . PHE A 1 168 ? 2.766 -8.908 -14.252 1.00 97.62 168 PHE A O 1
ATOM 1205 N N . PRO A 1 169 ? 1.642 -10.660 -15.097 1.00 97.38 169 PRO A N 1
ATOM 1206 C CA . PRO A 1 169 ? 2.835 -11.388 -15.547 1.00 97.38 169 PRO A CA 1
ATOM 1207 C C . PRO A 1 169 ? 3.691 -10.618 -16.559 1.00 97.38 169 PRO A C 1
ATOM 1209 O O . PRO A 1 169 ? 4.902 -10.827 -16.639 1.00 97.38 169 PRO A O 1
ATOM 1212 N N . ARG A 1 170 ? 3.081 -9.691 -17.309 1.00 97.44 170 ARG A N 1
ATOM 1213 C CA . ARG A 1 170 ? 3.764 -8.850 -18.308 1.00 97.44 170 ARG A CA 1
ATOM 1214 C C . ARG A 1 170 ? 4.520 -7.667 -17.698 1.00 97.44 170 ARG A C 1
ATOM 1216 O O . ARG A 1 170 ? 5.345 -7.054 -18.372 1.00 97.44 170 ARG A O 1
ATOM 1223 N N . GLN A 1 171 ? 4.247 -7.323 -16.440 1.00 96.75 171 GLN A N 1
ATOM 1224 C CA . GLN A 1 171 ? 4.913 -6.213 -15.766 1.00 96.75 171 GLN A CA 1
ATOM 1225 C C . GLN A 1 171 ? 6.271 -6.658 -15.210 1.00 96.75 171 GLN A C 1
ATOM 1227 O O . GLN 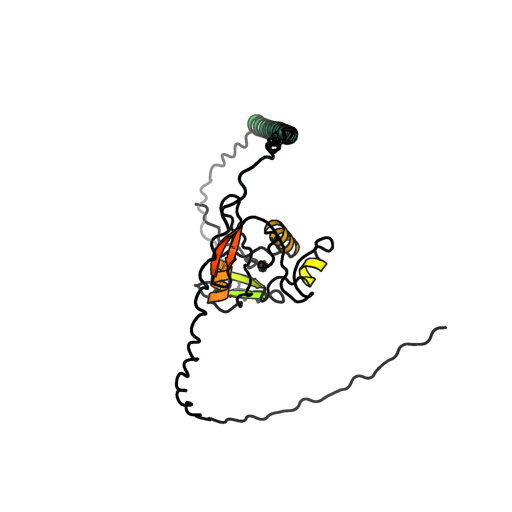A 1 171 ? 6.458 -7.809 -14.814 1.00 96.75 171 GLN A O 1
ATOM 1232 N N . LYS A 1 172 ? 7.231 -5.727 -15.151 1.00 96.00 172 LYS A N 1
ATOM 1233 C CA . LYS A 1 172 ? 8.580 -5.956 -14.601 1.00 96.00 172 LYS A CA 1
ATOM 1234 C C . LYS A 1 172 ? 8.734 -5.250 -13.242 1.00 96.00 172 LYS A C 1
ATOM 1236 O O . LYS A 1 172 ? 9.423 -4.230 -13.169 1.00 96.00 172 LYS A O 1
ATOM 1241 N N . PRO A 1 173 ? 8.084 -5.749 -12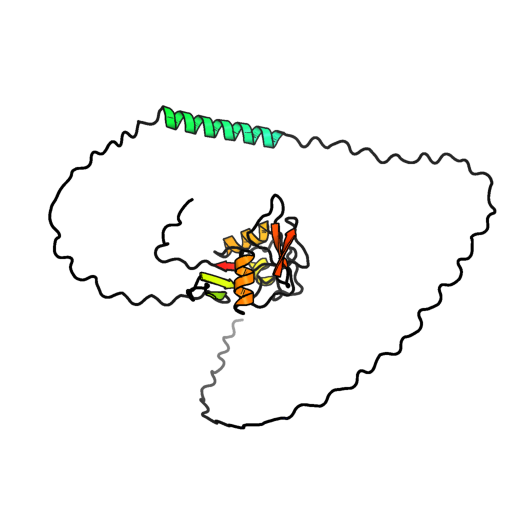.170 1.00 97.31 173 PRO A N 1
ATOM 1242 C CA . PRO A 1 173 ? 8.221 -5.169 -10.840 1.00 97.31 173 PRO A CA 1
ATOM 1243 C C . PRO A 1 173 ? 9.665 -5.262 -10.330 1.00 97.31 173 PRO A C 1
ATOM 1245 O O . PRO A 1 173 ? 10.389 -6.216 -10.631 1.00 97.31 173 PRO A O 1
ATOM 1248 N N . GLY A 1 174 ? 10.057 -4.293 -9.504 1.00 97.25 174 GLY A N 1
ATOM 1249 C CA . GLY A 1 174 ? 11.244 -4.390 -8.657 1.00 97.25 174 GLY A CA 1
ATOM 1250 C C . GLY A 1 174 ? 11.017 -5.280 -7.426 1.00 97.25 174 GLY A C 1
ATOM 1251 O O . GLY A 1 174 ? 9.930 -5.818 -7.220 1.00 97.25 174 GLY A O 1
ATOM 1252 N N . GLY A 1 175 ? 12.055 -5.409 -6.598 1.00 96.56 175 GLY A N 1
ATOM 1253 C CA . GLY A 1 175 ? 12.117 -6.309 -5.438 1.00 96.56 175 GLY A CA 1
ATOM 1254 C C . GLY A 1 175 ? 13.224 -7.350 -5.621 1.00 96.56 175 GLY A C 1
ATOM 1255 O O . GLY A 1 175 ? 13.417 -7.857 -6.729 1.00 96.56 175 GLY A O 1
ATOM 1256 N N . SER A 1 176 ? 13.978 -7.645 -4.560 1.00 96.38 176 SER A N 1
ATOM 1257 C CA . SER A 1 176 ? 15.155 -8.528 -4.625 1.00 96.38 176 SER A CA 1
ATOM 1258 C C . SER A 1 176 ? 14.789 -9.993 -4.883 1.00 96.38 176 SER A C 1
ATOM 1260 O O . SER A 1 176 ? 15.523 -10.717 -5.543 1.00 96.38 176 SER A O 1
ATOM 1262 N N . SER A 1 177 ? 13.615 -10.425 -4.431 1.00 97.50 177 SER A N 1
ATOM 1263 C CA . SER A 1 177 ? 13.141 -11.813 -4.444 1.00 97.50 177 SER A CA 1
ATOM 1264 C C . SER A 1 177 ? 11.619 -11.871 -4.619 1.00 97.50 177 SER A C 1
ATOM 1266 O O . SER A 1 177 ? 10.941 -10.849 -4.577 1.00 97.50 177 SER A O 1
ATOM 1268 N N . ALA A 1 178 ? 11.044 -13.059 -4.821 1.00 97.62 178 ALA A N 1
ATOM 1269 C CA . ALA A 1 178 ? 9.588 -13.204 -4.937 1.00 97.62 178 ALA A CA 1
ATOM 1270 C C . ALA A 1 178 ? 8.841 -12.861 -3.631 1.00 97.62 178 ALA A C 1
ATOM 1272 O O . ALA A 1 178 ? 7.698 -12.417 -3.682 1.00 97.62 178 ALA A O 1
ATOM 1273 N N . LYS A 1 179 ? 9.488 -13.043 -2.474 1.00 97.94 179 LYS A N 1
ATOM 1274 C CA . LYS A 1 179 ? 8.899 -12.803 -1.147 1.00 97.94 179 LYS A CA 1
ATOM 1275 C C . LYS A 1 179 ? 9.078 -11.365 -0.649 1.00 97.94 179 LYS A C 1
ATOM 1277 O O . LYS A 1 179 ? 8.417 -10.971 0.301 1.00 97.94 179 LYS A O 1
ATOM 1282 N N . SER A 1 180 ? 9.961 -10.577 -1.262 1.00 98.12 180 SER A N 1
ATOM 1283 C CA . SER A 1 180 ? 10.185 -9.183 -0.860 1.00 98.12 180 SER A CA 1
ATOM 1284 C C . SER A 1 180 ? 9.095 -8.255 -1.393 1.00 98.12 180 SER A C 1
ATOM 1286 O O . SER A 1 180 ? 8.407 -8.568 -2.370 1.00 98.12 180 SER A O 1
ATOM 1288 N N . ALA A 1 181 ? 8.947 -7.103 -0.735 1.00 98.50 181 ALA A N 1
ATOM 1289 C CA . ALA A 1 181 ? 8.001 -6.066 -1.120 1.00 98.50 181 ALA A CA 1
ATOM 1290 C C . ALA A 1 181 ? 8.193 -5.653 -2.587 1.00 98.50 181 ALA A C 1
ATOM 1292 O O . ALA A 1 181 ? 9.315 -5.433 -3.061 1.00 98.50 181 ALA A O 1
ATOM 1293 N N . VAL A 1 182 ? 7.082 -5.541 -3.310 1.00 98.56 182 VAL A N 1
ATOM 1294 C CA . VAL A 1 182 ? 7.076 -5.087 -4.696 1.00 98.56 182 VAL A CA 1
ATOM 1295 C C . VAL A 1 182 ? 7.487 -3.619 -4.743 1.00 98.56 182 VAL A C 1
ATOM 1297 O O . VAL A 1 182 ? 7.006 -2.799 -3.959 1.00 98.56 182 VAL A O 1
ATOM 1300 N N . THR A 1 183 ? 8.384 -3.278 -5.664 1.00 98.69 183 THR A N 1
ATOM 1301 C CA . THR A 1 183 ? 8.829 -1.895 -5.882 1.00 98.69 183 THR A CA 1
ATOM 1302 C C . THR A 1 183 ? 8.788 -1.534 -7.360 1.00 98.69 183 THR A C 1
ATOM 1304 O O . THR A 1 183 ? 8.475 -2.368 -8.210 1.00 98.69 183 THR A O 1
ATOM 1307 N N . ARG A 1 184 ? 9.103 -0.278 -7.696 1.00 98.19 184 ARG A N 1
ATOM 1308 C CA . ARG A 1 184 ? 9.040 0.267 -9.065 1.00 98.19 184 ARG A CA 1
ATOM 1309 C C . ARG A 1 184 ? 7.633 0.216 -9.676 1.00 98.19 184 ARG A C 1
ATOM 1311 O O . ARG A 1 184 ? 7.497 0.158 -10.892 1.00 98.19 184 ARG A O 1
ATOM 1318 N N . ILE A 1 185 ? 6.601 0.304 -8.839 1.00 98.31 185 ILE A N 1
ATOM 1319 C CA . ILE A 1 185 ? 5.193 0.336 -9.253 1.00 98.31 185 ILE A CA 1
ATOM 1320 C C . ILE A 1 185 ? 4.661 1.767 -9.134 1.00 98.31 185 ILE A C 1
ATOM 1322 O O . ILE A 1 185 ? 4.926 2.450 -8.143 1.00 98.31 185 ILE A O 1
ATOM 1326 N N . SER A 1 186 ? 3.958 2.254 -10.159 1.00 98.25 186 SER A N 1
ATOM 1327 C CA . SER A 1 186 ? 3.272 3.552 -10.100 1.00 98.25 186 SER A CA 1
ATOM 1328 C C . SER A 1 186 ? 2.006 3.459 -9.241 1.00 98.25 186 SER A C 1
ATOM 1330 O O . SER A 1 186 ? 1.497 2.365 -9.002 1.00 98.25 186 SER A O 1
ATOM 1332 N N . ASN A 1 187 ? 1.466 4.590 -8.786 1.00 98.38 187 ASN A N 1
ATOM 1333 C CA . ASN A 1 187 ? 0.234 4.588 -7.996 1.00 98.38 187 ASN A CA 1
ATOM 1334 C C . ASN A 1 187 ? -0.930 4.020 -8.818 1.00 98.38 187 ASN A C 1
ATOM 1336 O O . ASN A 1 187 ? -1.716 3.239 -8.294 1.00 98.38 187 ASN A O 1
ATOM 1340 N N . LYS A 1 188 ? -0.983 4.339 -10.121 1.00 98.12 188 LYS A N 1
ATOM 1341 C CA . LYS A 1 188 ? -1.968 3.769 -11.054 1.00 98.12 188 LYS A CA 1
ATOM 1342 C C . LYS A 1 188 ? -1.970 2.235 -11.035 1.00 98.12 188 LYS A C 1
ATOM 1344 O O . LYS A 1 188 ? -3.018 1.636 -10.848 1.00 98.12 188 LYS A O 1
ATOM 1349 N N . TYR A 1 189 ? -0.808 1.602 -11.197 1.00 98.44 189 TYR A N 1
ATOM 1350 C CA . TYR A 1 189 ? -0.715 0.139 -11.202 1.00 98.44 189 TYR A CA 1
ATOM 1351 C C . TYR A 1 189 ? -0.961 -0.479 -9.820 1.00 98.44 189 TYR A C 1
ATOM 1353 O O . TYR A 1 189 ? -1.530 -1.562 -9.730 1.00 98.44 189 TYR A O 1
ATOM 1361 N N . ALA A 1 190 ? -0.571 0.215 -8.747 1.00 98.56 190 ALA A N 1
ATOM 1362 C CA . ALA A 1 190 ? -0.888 -0.209 -7.387 1.00 98.56 190 ALA A CA 1
ATOM 1363 C C . ALA A 1 190 ? -2.409 -0.240 -7.141 1.00 98.56 190 ALA A C 1
ATOM 1365 O O . ALA A 1 190 ? -2.901 -1.201 -6.555 1.00 98.56 190 ALA A O 1
ATOM 1366 N N . ARG A 1 191 ? -3.160 0.755 -7.644 1.00 98.31 191 ARG A N 1
ATOM 1367 C CA . ARG A 1 191 ? -4.635 0.752 -7.604 1.00 98.31 191 ARG A CA 1
ATOM 1368 C C . ARG A 1 191 ? -5.226 -0.397 -8.405 1.00 98.31 191 ARG A C 1
ATOM 1370 O O . ARG A 1 191 ? -6.005 -1.150 -7.844 1.00 98.31 191 ARG A O 1
ATOM 1377 N N . SER A 1 192 ? -4.793 -0.592 -9.653 1.00 98.25 192 SER A N 1
ATOM 1378 C CA . SER A 1 192 ? -5.298 -1.697 -10.481 1.00 98.25 192 SER A CA 1
ATOM 1379 C C . SER A 1 192 ? -5.044 -3.069 -9.850 1.00 98.25 192 SER A C 1
ATOM 1381 O O . SER A 1 192 ? -5.883 -3.954 -9.963 1.00 98.25 192 SER A O 1
ATOM 1383 N N . TYR A 1 193 ? -3.912 -3.255 -9.158 1.00 98.50 193 TYR A N 1
ATOM 1384 C CA . TYR A 1 193 ? -3.669 -4.475 -8.384 1.00 98.50 193 TYR A CA 1
ATOM 1385 C C . TYR A 1 193 ? -4.616 -4.601 -7.190 1.00 98.50 193 TYR A C 1
ATOM 1387 O O . TYR A 1 193 ? -5.134 -5.685 -6.943 1.00 98.50 193 TYR A O 1
ATOM 1395 N N . ALA A 1 194 ? -4.839 -3.515 -6.446 1.00 98.44 194 ALA A N 1
ATOM 1396 C CA . ALA A 1 194 ? -5.763 -3.530 -5.319 1.00 98.44 194 ALA A CA 1
ATOM 1397 C C . ALA A 1 194 ? -7.193 -3.872 -5.769 1.00 98.44 194 ALA A C 1
ATOM 1399 O O . ALA A 1 194 ? -7.794 -4.779 -5.203 1.00 98.44 194 ALA A O 1
ATOM 1400 N N . GLU A 1 195 ? -7.677 -3.235 -6.838 1.00 97.81 195 GLU A N 1
ATOM 1401 C CA . GLU A 1 195 ? -8.993 -3.488 -7.439 1.00 97.81 195 GLU A CA 1
ATOM 1402 C C . GLU A 1 195 ? -9.139 -4.950 -7.883 1.00 97.81 195 GLU A C 1
ATOM 1404 O O . GLU A 1 195 ? -10.091 -5.623 -7.495 1.00 97.81 195 GLU A O 1
ATOM 1409 N N . ALA A 1 196 ? -8.157 -5.485 -8.617 1.00 97.50 196 ALA A N 1
ATOM 1410 C CA . ALA A 1 196 ? -8.162 -6.882 -9.053 1.00 97.50 196 ALA A CA 1
ATOM 1411 C C . ALA A 1 196 ? -8.062 -7.892 -7.889 1.00 97.50 196 ALA A C 1
ATOM 1413 O O . ALA A 1 196 ? -8.447 -9.048 -8.041 1.00 97.50 196 ALA A O 1
ATOM 1414 N N . ALA A 1 197 ? -7.576 -7.466 -6.718 1.00 97.19 197 ALA A N 1
ATOM 1415 C CA . ALA A 1 197 ? -7.571 -8.253 -5.484 1.00 97.19 197 ALA A CA 1
ATOM 1416 C C . ALA A 1 197 ? -8.851 -8.078 -4.634 1.00 97.19 197 ALA A C 1
ATOM 1418 O O . ALA A 1 197 ? -8.905 -8.577 -3.503 1.00 97.19 197 ALA A O 1
ATOM 1419 N N . GLY A 1 198 ? -9.861 -7.353 -5.134 1.00 96.38 198 GLY A N 1
ATOM 1420 C CA . GLY A 1 198 ? -11.082 -7.030 -4.387 1.00 96.38 198 GLY A CA 1
ATOM 1421 C C . GLY A 1 198 ? -10.800 -6.174 -3.150 1.00 96.38 198 GLY A C 1
ATOM 1422 O O . GLY A 1 198 ? -11.360 -6.416 -2.083 1.00 96.38 198 GLY A O 1
ATOM 1423 N N . ALA A 1 199 ? -9.847 -5.251 -3.259 1.00 97.81 199 ALA A N 1
ATOM 1424 C CA . ALA A 1 199 ? -9.357 -4.396 -2.186 1.00 97.81 199 ALA A CA 1
ATOM 1425 C C . ALA A 1 199 ? -9.132 -2.962 -2.701 1.00 97.81 199 ALA A C 1
ATOM 1427 O O . ALA A 1 199 ? -9.354 -2.646 -3.870 1.00 97.81 199 ALA A O 1
ATOM 1428 N N . ARG A 1 200 ? -8.637 -2.080 -1.834 1.00 98.25 200 ARG A N 1
ATOM 1429 C CA . ARG A 1 200 ? -8.226 -0.715 -2.186 1.00 98.25 200 ARG A CA 1
ATOM 1430 C C . ARG A 1 200 ? -6.864 -0.366 -1.597 1.00 98.25 200 ARG A C 1
ATOM 1432 O O . ARG A 1 200 ? -6.316 -1.084 -0.760 1.00 98.25 200 ARG A O 1
ATOM 1439 N N . LEU A 1 201 ? -6.300 0.755 -2.046 1.00 98.56 201 LEU A N 1
ATOM 1440 C CA . LEU A 1 201 ? -5.147 1.349 -1.371 1.00 98.56 201 LEU A CA 1
ATOM 1441 C C . LEU A 1 201 ? -5.594 2.014 -0.059 1.00 98.56 201 LEU A C 1
ATOM 1443 O O . LEU A 1 201 ? -6.678 2.608 -0.027 1.00 98.56 201 LEU A O 1
ATOM 1447 N N . PRO A 1 202 ? -4.760 1.971 0.993 1.00 98.44 202 PRO A N 1
ATOM 1448 C CA . PRO A 1 202 ? -5.031 2.710 2.216 1.00 98.44 202 PRO A CA 1
ATOM 1449 C C . PRO A 1 202 ? -4.979 4.225 1.984 1.00 98.44 202 PRO A C 1
ATOM 1451 O O . PRO A 1 202 ? -4.233 4.710 1.123 1.00 98.44 202 PRO A O 1
ATOM 1454 N N . THR A 1 203 ? -5.697 4.986 2.800 1.00 98.25 203 THR A N 1
ATOM 1455 C CA . THR A 1 203 ? -5.413 6.414 3.010 1.00 98.25 203 THR A CA 1
ATOM 1456 C C . THR A 1 203 ? -4.132 6.582 3.844 1.00 98.25 203 THR A C 1
ATOM 1458 O O . THR A 1 203 ? -3.620 5.630 4.446 1.00 98.25 203 THR A O 1
ATOM 1461 N N . ALA A 1 204 ? -3.563 7.787 3.882 1.00 97.94 204 ALA A N 1
ATOM 1462 C CA . ALA A 1 204 ? -2.421 8.072 4.748 1.00 97.94 204 ALA A CA 1
ATOM 1463 C C . ALA A 1 204 ? -2.794 7.916 6.231 1.00 97.94 204 ALA A C 1
ATOM 1465 O O . ALA A 1 204 ? -1.992 7.396 7.008 1.00 97.94 204 ALA A O 1
ATOM 1466 N N . ASP A 1 205 ? -4.012 8.314 6.604 1.00 97.50 205 ASP A N 1
ATOM 1467 C CA . ASP A 1 205 ? -4.505 8.235 7.982 1.00 97.50 205 ASP A CA 1
ATOM 1468 C C . ASP A 1 205 ? -4.796 6.803 8.428 1.00 97.50 205 ASP A C 1
ATOM 1470 O O . ASP A 1 205 ? -4.499 6.449 9.569 1.00 97.50 205 ASP A O 1
ATOM 1474 N N . GLU A 1 206 ? -5.269 5.939 7.531 1.00 97.56 206 GLU A N 1
ATOM 1475 C CA . GLU A 1 206 ? -5.431 4.508 7.817 1.00 97.56 206 GLU A CA 1
ATOM 1476 C C . GLU A 1 206 ? -4.088 3.832 8.093 1.00 97.56 206 GLU A C 1
ATOM 1478 O O . GLU A 1 206 ? -3.958 3.086 9.063 1.00 97.56 206 GLU A O 1
ATOM 1483 N N . LEU A 1 207 ? -3.058 4.126 7.290 1.00 97.94 207 LEU A N 1
ATOM 1484 C CA . LEU A 1 207 ? -1.713 3.599 7.538 1.00 97.94 207 LEU A CA 1
ATOM 1485 C C . LEU A 1 207 ? -1.135 4.098 8.861 1.00 97.94 207 LEU A C 1
ATOM 1487 O O . LEU A 1 207 ? -0.512 3.320 9.585 1.00 97.94 207 LEU A O 1
ATOM 1491 N N . LEU A 1 208 ? -1.312 5.383 9.175 1.00 97.38 208 LEU A N 1
ATOM 1492 C CA . LEU A 1 208 ? -0.843 5.955 10.437 1.00 97.38 208 LEU A CA 1
ATOM 1493 C C . LEU A 1 208 ? -1.571 5.334 11.631 1.00 97.38 208 LEU A C 1
ATOM 1495 O O . LEU A 1 208 ? -0.913 4.919 12.585 1.00 97.38 208 LEU A O 1
ATOM 1499 N N . THR A 1 209 ? -2.894 5.197 11.548 1.00 96.75 209 THR A N 1
ATOM 1500 C CA . THR A 1 209 ? -3.725 4.555 12.576 1.00 96.75 209 THR A CA 1
ATOM 1501 C C . THR A 1 209 ? -3.307 3.103 12.789 1.00 96.75 209 THR A C 1
ATOM 1503 O O . THR A 1 209 ? -3.015 2.709 13.917 1.00 96.75 209 THR A O 1
ATOM 1506 N N . ALA A 1 210 ? -3.155 2.328 11.712 1.00 97.50 210 ALA A N 1
ATOM 1507 C CA . ALA A 1 210 ? -2.740 0.928 11.785 1.00 97.50 210 ALA A CA 1
ATOM 1508 C C . ALA A 1 210 ? -1.334 0.753 12.393 1.00 97.50 210 ALA A C 1
ATOM 1510 O O . ALA A 1 210 ? -1.097 -0.180 13.162 1.00 97.50 210 ALA A O 1
ATOM 1511 N N . ARG A 1 211 ? -0.394 1.659 12.084 1.00 97.56 211 ARG A N 1
ATOM 1512 C CA . ARG A 1 211 ? 0.953 1.663 12.685 1.00 97.56 211 ARG A CA 1
ATOM 1513 C C . ARG A 1 211 ? 0.917 2.064 14.160 1.00 97.56 211 ARG A C 1
ATOM 1515 O O . ARG A 1 211 ? 1.578 1.424 14.972 1.00 97.56 211 ARG A O 1
ATOM 1522 N N . LYS A 1 212 ? 0.136 3.089 14.522 1.00 96.62 212 LYS A N 1
ATOM 1523 C CA . LYS A 1 212 ? -0.022 3.556 15.912 1.00 96.62 212 LYS A CA 1
ATOM 1524 C C . LYS A 1 212 ? -0.648 2.478 16.800 1.00 96.62 212 LYS A C 1
ATOM 1526 O O . LYS A 1 212 ? -0.176 2.262 17.910 1.00 96.62 212 LYS A O 1
ATOM 1531 N N . ALA A 1 213 ? -1.636 1.756 16.275 1.00 95.75 213 ALA A N 1
ATOM 1532 C CA . ALA A 1 213 ? -2.252 0.599 16.922 1.00 95.75 213 ALA A CA 1
ATOM 1533 C C . ALA A 1 213 ? -1.342 -0.647 16.955 1.00 95.75 213 ALA A C 1
ATOM 1535 O O . ALA A 1 213 ? -1.753 -1.690 17.450 1.00 95.75 213 ALA A O 1
ATOM 1536 N N . LYS A 1 214 ? -0.119 -0.567 16.404 1.00 96.56 214 LYS A N 1
ATOM 1537 C CA . LYS A 1 214 ? 0.826 -1.687 16.250 1.00 96.56 214 LYS A CA 1
ATOM 1538 C C . LYS A 1 214 ? 0.249 -2.888 15.481 1.00 96.56 214 LYS A C 1
ATOM 1540 O O . LYS A 1 214 ? 0.805 -3.980 15.547 1.00 96.56 214 LYS A O 1
ATOM 1545 N N . ALA A 1 215 ? -0.815 -2.685 14.703 1.00 96.12 215 ALA A N 1
ATOM 1546 C CA . ALA A 1 215 ? -1.412 -3.722 13.864 1.00 96.12 215 ALA A CA 1
ATOM 1547 C C . ALA A 1 215 ? -0.478 -4.096 12.700 1.00 96.12 215 ALA A C 1
ATOM 1549 O O . ALA A 1 215 ? -0.386 -5.258 12.303 1.00 96.12 215 ALA A O 1
ATOM 1550 N N . ILE A 1 216 ? 0.265 -3.114 12.176 1.00 97.56 216 ILE A N 1
ATOM 1551 C CA . ILE A 1 216 ? 1.281 -3.323 11.139 1.00 97.56 216 ILE A CA 1
ATOM 1552 C C . ILE A 1 216 ? 2.607 -2.654 11.502 1.00 97.56 216 ILE A C 1
ATOM 1554 O O . ILE A 1 216 ? 2.645 -1.562 12.067 1.00 97.56 216 ILE A O 1
ATOM 1558 N N . ALA A 1 217 ? 3.710 -3.277 11.092 1.00 96.50 217 ALA A N 1
ATOM 1559 C CA . ALA A 1 217 ? 5.029 -2.655 11.123 1.00 96.50 217 ALA A CA 1
ATOM 1560 C C . ALA A 1 217 ? 5.245 -1.742 9.901 1.00 96.50 217 ALA A C 1
ATOM 1562 O O . ALA A 1 217 ? 4.726 -2.000 8.806 1.00 96.50 217 ALA A O 1
ATOM 1563 N N . ALA A 1 218 ? 6.063 -0.698 10.057 1.00 95.25 218 ALA A N 1
ATOM 1564 C CA . ALA A 1 218 ? 6.549 0.079 8.919 1.00 95.25 218 ALA A CA 1
ATOM 1565 C C . ALA A 1 218 ? 7.380 -0.821 7.986 1.00 95.25 218 ALA A C 1
ATOM 1567 O O . ALA A 1 218 ? 8.202 -1.608 8.443 1.00 95.25 218 ALA A O 1
ATOM 1568 N N . SER A 1 219 ? 7.190 -0.705 6.670 1.00 93.50 219 SER A N 1
ATOM 1569 C CA . SER A 1 219 ? 7.896 -1.552 5.692 1.00 93.50 219 SER A CA 1
ATOM 1570 C C . SER A 1 219 ? 9.357 -1.163 5.440 1.00 93.50 219 SER A C 1
ATOM 1572 O O . SER A 1 219 ? 10.032 -1.821 4.653 1.00 93.50 219 SER A O 1
ATOM 1574 N N . GLY A 1 220 ? 9.834 -0.062 6.030 1.00 97.19 220 GLY A N 1
ATOM 1575 C CA . GLY A 1 220 ? 11.118 0.556 5.678 1.00 97.19 220 GLY A CA 1
ATOM 1576 C C . GLY A 1 220 ? 11.123 1.256 4.309 1.00 97.19 220 GLY A C 1
ATOM 1577 O O . GLY A 1 220 ? 12.132 1.839 3.923 1.00 97.19 220 GLY A O 1
ATOM 1578 N N . LEU A 1 221 ? 9.998 1.253 3.584 1.00 98.31 221 LEU A N 1
ATOM 1579 C CA . LEU A 1 221 ? 9.816 1.899 2.283 1.00 98.31 221 LEU A CA 1
ATOM 1580 C C . LEU A 1 221 ? 8.707 2.957 2.348 1.00 98.31 221 LEU A C 1
ATOM 1582 O O . LEU A 1 221 ? 7.880 2.971 3.261 1.00 98.31 221 LEU A O 1
ATOM 1586 N N . HIS A 1 222 ? 8.659 3.839 1.350 1.00 98.56 222 HIS A N 1
ATOM 1587 C CA . HIS A 1 222 ? 7.479 4.671 1.127 1.00 98.56 222 HIS A CA 1
ATOM 1588 C C . HIS A 1 222 ? 6.313 3.797 0.663 1.00 98.56 222 HIS A C 1
ATOM 1590 O O . HIS A 1 222 ? 6.500 2.877 -0.132 1.00 98.56 222 HIS A O 1
ATOM 1596 N N . GLU A 1 223 ? 5.101 4.092 1.112 1.00 98.56 223 GLU A N 1
ATOM 1597 C CA . GLU A 1 223 ? 3.902 3.331 0.751 1.00 98.56 223 GLU A CA 1
ATOM 1598 C C . GLU A 1 223 ? 2.929 4.223 -0.022 1.00 98.56 223 GLU A C 1
ATOM 1600 O O . GLU A 1 223 ? 2.593 5.315 0.437 1.00 98.56 223 GLU A O 1
ATOM 1605 N N . TRP A 1 224 ? 2.496 3.792 -1.214 1.00 98.69 224 TRP A N 1
ATOM 1606 C CA . TRP A 1 224 ? 1.438 4.496 -1.941 1.00 98.69 224 TRP A CA 1
ATOM 1607 C C . TRP A 1 224 ? 0.147 4.520 -1.127 1.00 98.69 224 TRP A C 1
ATOM 1609 O O . TRP A 1 224 ? -0.254 3.505 -0.563 1.00 98.69 224 TRP A O 1
ATOM 1619 N N . THR A 1 225 ? -0.526 5.667 -1.165 1.00 98.62 225 THR A N 1
ATOM 1620 C CA . THR A 1 225 ? -1.864 5.855 -0.596 1.00 98.62 225 THR A CA 1
ATOM 1621 C C . THR A 1 225 ? -2.888 6.119 -1.706 1.00 98.62 225 THR A C 1
ATOM 1623 O O . THR A 1 225 ? -2.522 6.343 -2.871 1.00 98.62 225 THR A O 1
ATOM 1626 N N . SER A 1 226 ? -4.174 6.083 -1.369 1.00 98.00 226 SER A N 1
ATOM 1627 C CA . SER A 1 226 ? -5.276 6.456 -2.267 1.00 98.00 226 SER A CA 1
ATOM 1628 C C . SER A 1 226 ? -5.334 7.968 -2.550 1.00 98.00 226 SER A C 1
ATOM 1630 O O . SER A 1 226 ? -5.813 8.380 -3.612 1.00 98.00 226 SER A O 1
ATOM 1632 N N . GLU A 1 227 ? -4.782 8.790 -1.653 1.00 98.00 227 GLU A N 1
ATOM 1633 C CA . GLU A 1 227 ? -4.805 10.253 -1.707 1.00 98.00 227 GLU A CA 1
ATOM 1634 C C . GLU A 1 227 ? -4.036 10.855 -2.895 1.00 98.00 227 GLU A C 1
ATOM 1636 O O . GLU A 1 227 ? -3.025 10.346 -3.403 1.00 98.00 227 GLU A O 1
ATOM 1641 N N . THR A 1 228 ? -4.507 12.027 -3.321 1.00 96.50 228 THR A N 1
ATOM 1642 C CA . THR A 1 228 ? -3.947 12.784 -4.442 1.00 96.50 228 THR A CA 1
ATOM 1643 C C . THR A 1 228 ? -3.866 14.261 -4.082 1.00 96.50 228 THR A C 1
ATOM 1645 O O . THR A 1 228 ? -4.811 14.804 -3.522 1.00 96.50 228 THR A O 1
ATOM 1648 N N . LYS A 1 229 ? -2.760 14.925 -4.429 1.00 94.75 229 LYS A N 1
ATOM 1649 C CA . LYS A 1 229 ? -2.563 16.370 -4.240 1.00 94.75 229 LYS A CA 1
ATOM 1650 C C . LYS A 1 229 ? -2.302 17.006 -5.602 1.00 94.75 229 LYS A C 1
ATOM 1652 O O . LYS A 1 229 ? -1.172 16.995 -6.102 1.00 94.75 229 LYS A O 1
ATOM 1657 N N . GLY A 1 230 ? -3.366 17.490 -6.241 1.00 95.12 230 GLY A N 1
ATOM 1658 C CA . GLY A 1 230 ? -3.339 17.917 -7.641 1.00 95.12 230 GLY A CA 1
ATOM 1659 C C . GLY A 1 230 ? -2.907 16.774 -8.566 1.00 95.12 230 GLY A C 1
ATOM 1660 O O . GLY A 1 230 ? -3.393 15.651 -8.464 1.00 95.12 230 GLY A O 1
ATOM 1661 N N . LYS A 1 231 ? -1.926 17.028 -9.440 1.00 95.38 231 LYS A N 1
ATOM 1662 C CA . LYS A 1 231 ? -1.367 16.015 -10.364 1.00 95.38 231 LYS A CA 1
ATOM 1663 C C . LYS A 1 231 ? -0.391 15.034 -9.698 1.00 95.38 23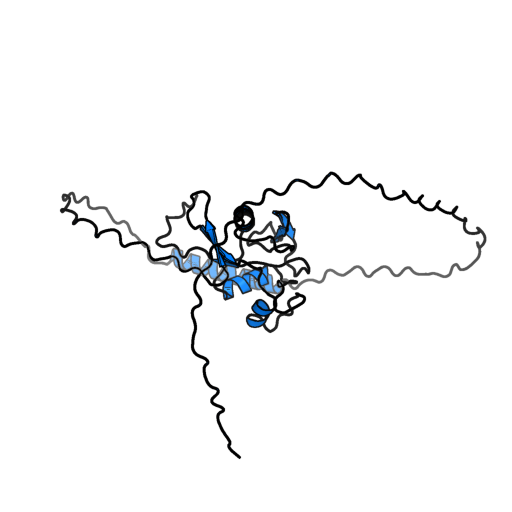1 LYS A C 1
ATOM 1665 O O . LYS A 1 231 ? 0.224 14.213 -10.379 1.00 95.38 231 LYS A O 1
ATOM 1670 N N . ARG A 1 232 ? -0.176 15.149 -8.385 1.00 97.75 232 ARG A N 1
ATOM 1671 C CA . ARG A 1 232 ? 0.768 14.326 -7.624 1.00 97.75 232 ARG A CA 1
ATOM 1672 C C . ARG A 1 232 ? 0.018 13.348 -6.729 1.00 97.75 232 ARG A C 1
ATOM 1674 O O . ARG A 1 232 ? -1.108 13.594 -6.304 1.00 97.75 232 ARG A O 1
ATOM 1681 N N . ARG A 1 233 ? 0.660 12.226 -6.439 1.00 98.06 233 ARG A N 1
ATOM 1682 C CA . ARG A 1 233 ? 0.139 11.158 -5.584 1.00 98.06 233 ARG A CA 1
ATOM 1683 C C . ARG A 1 233 ? 0.780 11.258 -4.214 1.00 98.06 233 ARG A C 1
ATOM 1685 O O . ARG A 1 233 ? 1.939 11.665 -4.115 1.00 98.06 233 ARG A O 1
ATOM 1692 N N . VAL A 1 234 ? 0.034 10.909 -3.178 1.00 98.31 234 VAL A N 1
ATOM 1693 C CA . VAL A 1 234 ? 0.562 10.907 -1.816 1.00 98.31 234 VAL A CA 1
ATOM 1694 C C . VAL A 1 234 ? 1.153 9.532 -1.515 1.00 98.31 234 VAL A C 1
ATOM 1696 O O . VAL A 1 234 ? 0.550 8.493 -1.797 1.00 98.31 234 VAL A O 1
ATOM 1699 N N . ALA A 1 235 ? 2.360 9.530 -0.966 1.00 98.38 235 ALA A N 1
ATOM 1700 C CA . ALA A 1 235 ? 2.984 8.358 -0.377 1.00 98.38 235 ALA A CA 1
ATOM 1701 C C . ALA A 1 235 ? 3.305 8.648 1.090 1.00 98.38 235 ALA A C 1
ATOM 1703 O O . ALA A 1 235 ? 3.681 9.772 1.426 1.00 98.38 235 ALA A O 1
ATOM 1704 N N . LEU A 1 236 ? 3.186 7.645 1.952 1.00 98.44 236 LEU A N 1
ATOM 1705 C CA . LEU A 1 236 ? 3.553 7.758 3.357 1.00 98.44 236 LEU A CA 1
ATOM 1706 C C . LEU A 1 236 ? 4.971 7.223 3.559 1.00 98.44 236 LEU A C 1
ATOM 1708 O O . LEU A 1 236 ? 5.268 6.091 3.175 1.00 98.44 236 LEU A O 1
ATOM 1712 N N . SER A 1 237 ? 5.859 8.022 4.145 1.00 98.25 237 SER A N 1
ATOM 1713 C CA . SER A 1 237 ? 7.220 7.582 4.463 1.00 98.25 237 SER A CA 1
ATOM 1714 C C . SER A 1 237 ? 7.239 6.566 5.619 1.00 98.25 237 SER A C 1
ATOM 1716 O O . SER A 1 237 ? 6.253 6.440 6.359 1.00 98.25 237 SER A O 1
ATOM 1718 N N . PRO A 1 238 ? 8.355 5.842 5.832 1.00 97.69 238 PRO A N 1
ATOM 1719 C CA . PRO A 1 238 ? 8.515 4.983 7.008 1.00 97.69 238 PRO A CA 1
ATOM 1720 C C . PRO A 1 238 ? 8.318 5.744 8.325 1.00 97.69 238 PRO A C 1
ATOM 1722 O O . PRO A 1 238 ? 7.683 5.231 9.239 1.00 97.69 238 PRO A O 1
ATOM 1725 N N . ALA A 1 239 ? 8.766 7.002 8.370 1.00 97.12 239 ALA A N 1
ATOM 1726 C CA . ALA A 1 239 ? 8.617 7.907 9.508 1.00 97.12 239 ALA A CA 1
ATOM 1727 C C . ALA A 1 239 ? 7.212 8.536 9.634 1.00 97.12 239 ALA A C 1
ATOM 1729 O O . ALA A 1 239 ? 7.021 9.445 10.434 1.00 97.12 239 ALA A O 1
ATOM 1730 N N . GLY A 1 240 ? 6.237 8.122 8.815 1.00 97.06 240 GLY A N 1
ATOM 1731 C CA . GLY A 1 240 ? 4.859 8.624 8.884 1.00 97.06 240 GLY A CA 1
ATOM 1732 C C . GLY A 1 240 ? 4.639 10.005 8.256 1.00 97.06 240 GLY A C 1
ATOM 1733 O O . GLY A 1 240 ? 3.573 10.591 8.417 1.00 97.06 240 GLY A O 1
ATOM 1734 N N . LYS A 1 241 ? 5.611 10.541 7.508 1.00 98.12 241 LYS A N 1
ATOM 1735 C CA . LYS A 1 241 ? 5.457 11.832 6.817 1.00 98.12 241 LYS A CA 1
ATOM 1736 C C . LYS A 1 241 ? 4.746 11.634 5.478 1.00 98.12 241 LYS A C 1
ATOM 1738 O O . LYS A 1 241 ? 5.124 10.754 4.700 1.00 98.12 241 LYS A O 1
ATOM 1743 N N . ARG A 1 242 ? 3.741 12.466 5.188 1.00 98.31 242 ARG A N 1
ATOM 1744 C CA . ARG A 1 242 ? 3.068 12.494 3.880 1.00 98.31 242 ARG A CA 1
ATOM 1745 C C . ARG A 1 242 ? 3.969 13.179 2.855 1.00 98.31 242 ARG A C 1
ATOM 1747 O O . ARG A 1 242 ? 4.364 14.328 3.030 1.00 98.31 242 ARG A O 1
ATOM 1754 N N . GLU A 1 243 ? 4.256 12.498 1.756 1.00 98.31 243 GLU A N 1
ATOM 1755 C CA . GLU A 1 243 ? 5.077 13.019 0.669 1.00 98.31 243 GLU A CA 1
ATOM 1756 C C . GLU A 1 243 ? 4.301 13.053 -0.643 1.00 98.31 243 GLU A C 1
ATOM 1758 O O . GLU A 1 243 ? 3.717 12.064 -1.083 1.00 98.31 243 GLU A O 1
ATOM 1763 N N . SER A 1 244 ? 4.354 14.195 -1.324 1.00 98.19 244 SER A N 1
ATOM 1764 C CA . SER A 1 244 ? 3.760 14.352 -2.646 1.00 98.19 244 SER A CA 1
ATOM 1765 C C . SER A 1 244 ? 4.749 13.923 -3.728 1.00 98.19 244 SER A C 1
ATOM 1767 O O . SER A 1 244 ? 5.799 14.544 -3.916 1.00 98.19 244 SER A O 1
ATOM 1769 N N . ARG A 1 245 ? 4.422 12.896 -4.510 1.00 97.88 245 ARG A N 1
ATOM 1770 C CA . ARG A 1 245 ? 5.301 12.312 -5.538 1.00 97.88 245 ARG A CA 1
ATOM 1771 C C . ARG A 1 245 ? 4.636 12.287 -6.913 1.00 97.88 245 ARG A C 1
ATOM 1773 O O . ARG A 1 245 ? 3.416 12.336 -7.037 1.00 97.88 245 ARG A O 1
ATOM 1780 N N . ARG A 1 246 ? 5.446 12.249 -7.974 1.00 98.31 246 ARG A N 1
ATOM 1781 C CA . ARG A 1 246 ? 4.926 12.035 -9.336 1.00 98.31 246 ARG A CA 1
ATOM 1782 C C . ARG A 1 246 ? 4.427 10.592 -9.449 1.00 98.31 246 ARG A C 1
ATOM 1784 O O . ARG A 1 246 ? 4.980 9.711 -8.801 1.00 98.31 246 ARG A O 1
ATOM 1791 N N . ASP A 1 247 ? 3.424 10.344 -10.283 1.00 97.88 247 ASP A N 1
ATOM 1792 C CA . ASP A 1 247 ? 2.876 8.998 -10.491 1.00 97.88 247 ASP A CA 1
ATOM 1793 C C . ASP A 1 247 ? 3.811 8.144 -11.373 1.00 97.88 247 ASP A C 1
ATOM 1795 O O . ASP A 1 247 ? 3.613 8.002 -12.578 1.00 97.88 247 ASP A O 1
ATOM 1799 N N . LYS A 1 248 ? 4.903 7.637 -10.789 1.00 97.88 248 LYS A N 1
ATOM 1800 C CA . LYS A 1 248 ? 5.891 6.778 -11.462 1.00 97.88 248 LYS A CA 1
ATOM 1801 C C . LYS A 1 248 ? 6.382 5.664 -10.541 1.00 97.88 248 LYS A C 1
ATOM 1803 O O . LYS A 1 248 ? 6.243 5.755 -9.328 1.00 97.88 248 LYS A O 1
ATOM 1808 N N . GLY A 1 249 ? 6.998 4.630 -11.108 1.00 96.56 249 GLY A N 1
ATOM 1809 C CA . GLY A 1 249 ? 7.622 3.561 -10.328 1.00 96.56 249 GLY A CA 1
ATOM 1810 C C . GLY A 1 249 ? 8.932 4.005 -9.672 1.00 96.56 249 GLY A C 1
ATOM 1811 O O . GLY A 1 249 ? 9.898 4.308 -10.370 1.00 96.56 249 GLY A O 1
ATOM 1812 N N . TYR A 1 250 ? 8.993 4.005 -8.337 1.00 98.12 250 TYR A N 1
ATOM 1813 C CA . TYR A 1 250 ? 10.212 4.296 -7.565 1.00 98.12 250 TYR A CA 1
ATOM 1814 C C . TYR A 1 250 ? 10.789 3.029 -6.922 1.00 98.12 250 TYR A C 1
ATOM 1816 O O . TYR A 1 250 ? 10.052 2.112 -6.570 1.00 98.12 250 TYR A O 1
ATOM 1824 N N . ARG A 1 251 ? 12.117 2.974 -6.744 1.00 98.00 251 ARG A N 1
ATOM 1825 C CA . ARG A 1 251 ? 12.797 1.825 -6.110 1.00 98.00 251 ARG A CA 1
ATOM 1826 C C . ARG A 1 251 ? 12.503 1.703 -4.613 1.00 98.00 251 ARG A C 1
ATOM 1828 O O . ARG A 1 251 ? 12.477 0.595 -4.108 1.00 98.00 251 ARG A O 1
ATOM 1835 N N . ASN A 1 252 ? 12.275 2.822 -3.930 1.00 97.88 252 ASN A N 1
ATOM 1836 C CA . ASN A 1 252 ? 12.035 2.889 -2.488 1.00 97.88 252 ASN A CA 1
ATOM 1837 C C . ASN A 1 252 ? 10.546 2.973 -2.132 1.00 97.88 252 ASN A C 1
ATOM 1839 O O . ASN A 1 252 ? 10.190 3.587 -1.131 1.00 97.88 252 ASN A O 1
ATOM 1843 N N . LEU A 1 253 ? 9.673 2.449 -2.993 1.00 98.38 253 LEU A N 1
ATOM 1844 C CA . LEU A 1 253 ? 8.242 2.656 -2.859 1.00 98.38 253 LEU A CA 1
ATOM 1845 C C . LEU A 1 253 ? 7.471 1.371 -3.157 1.00 98.38 253 LEU A C 1
ATOM 1847 O O . LEU A 1 253 ? 7.681 0.750 -4.200 1.00 98.38 253 LEU A O 1
ATOM 1851 N N . THR A 1 254 ? 6.587 1.007 -2.233 1.00 98.69 254 THR A N 1
ATOM 1852 C CA . THR A 1 254 ? 5.718 -0.172 -2.257 1.00 98.69 254 THR A CA 1
ATOM 1853 C C . THR A 1 254 ? 4.264 0.207 -1.938 1.00 98.69 254 THR A C 1
ATOM 1855 O O . THR A 1 254 ? 3.910 1.387 -1.953 1.00 98.69 254 THR A O 1
ATOM 1858 N N . PHE A 1 255 ? 3.391 -0.768 -1.692 1.00 98.69 255 PHE A N 1
ATOM 1859 C CA . PHE A 1 255 ? 2.016 -0.526 -1.261 1.00 98.69 255 PHE A CA 1
ATOM 1860 C C . PHE A 1 255 ? 1.441 -1.714 -0.481 1.00 98.69 255 PHE A C 1
ATOM 1862 O O . PHE A 1 255 ? 1.951 -2.837 -0.544 1.00 98.69 255 PHE A O 1
ATOM 1869 N N . ARG A 1 256 ? 0.369 -1.443 0.265 1.00 98.62 256 ARG A N 1
ATOM 1870 C CA . ARG A 1 256 ? -0.426 -2.417 1.024 1.00 98.62 256 ARG A CA 1
ATOM 1871 C C . ARG A 1 256 ? -1.862 -2.403 0.518 1.00 98.62 256 ARG A C 1
ATOM 1873 O O . ARG A 1 256 ? -2.267 -1.472 -0.175 1.00 98.62 256 ARG A O 1
ATOM 1880 N N . LEU A 1 257 ? -2.600 -3.444 0.875 1.00 98.56 257 LEU A N 1
ATOM 1881 C CA . LEU A 1 257 ? -4.022 -3.564 0.586 1.00 98.56 257 LEU A CA 1
ATOM 1882 C C . LEU A 1 257 ? -4.833 -3.287 1.843 1.00 98.56 257 LEU A C 1
ATOM 1884 O O . LEU A 1 257 ? -4.445 -3.735 2.925 1.00 98.56 257 LEU A O 1
ATOM 1888 N N . VAL A 1 258 ? -5.952 -2.597 1.661 1.00 98.19 258 VAL A N 1
ATOM 1889 C CA . VAL A 1 258 ? -7.015 -2.440 2.651 1.00 98.19 258 VAL A CA 1
ATOM 1890 C C . VAL A 1 258 ? -8.298 -3.022 2.081 1.00 98.19 258 VAL A C 1
ATOM 1892 O O . VAL A 1 258 ? -8.603 -2.803 0.908 1.00 98.19 258 VAL A O 1
ATOM 1895 N N . LYS A 1 259 ? -9.037 -3.760 2.904 1.00 97.06 259 LYS A N 1
ATOM 1896 C CA . LYS A 1 259 ? -10.430 -4.117 2.642 1.00 97.06 259 LYS A CA 1
ATOM 1897 C C . LYS A 1 259 ? -11.294 -3.438 3.689 1.00 97.06 259 LYS A C 1
ATOM 1899 O O . LYS A 1 259 ? -10.982 -3.491 4.877 1.00 97.06 259 LYS A O 1
ATOM 1904 N N . ASP A 1 260 ? -12.353 -2.795 3.231 1.00 94.69 260 ASP A N 1
ATOM 1905 C CA . ASP A 1 260 ? -13.374 -2.268 4.125 1.00 94.69 260 ASP A CA 1
ATOM 1906 C C . ASP A 1 260 ? -14.092 -3.434 4.807 1.00 94.69 260 ASP A C 1
ATOM 1908 O O . ASP A 1 260 ? -14.131 -4.546 4.261 1.00 94.69 260 ASP A O 1
ATOM 1912 N N . LEU A 1 261 ? -14.637 -3.207 6.005 1.00 90.44 261 LEU A N 1
ATOM 1913 C CA . LEU A 1 261 ? -15.631 -4.145 6.507 1.00 90.44 261 LEU A CA 1
ATOM 1914 C C . LEU A 1 261 ? -16.779 -4.135 5.500 1.00 90.44 261 LEU A C 1
ATOM 1916 O O . LEU A 1 261 ? -17.249 -3.075 5.089 1.00 90.44 261 LEU A O 1
ATOM 1920 N N . VAL A 1 262 ? -17.183 -5.320 5.044 1.00 80.56 262 VAL A N 1
ATOM 1921 C CA . VAL A 1 262 ? -18.434 -5.456 4.305 1.00 80.56 262 VAL A CA 1
ATOM 1922 C C . VAL A 1 262 ? -19.516 -5.164 5.329 1.00 80.56 262 VAL A C 1
ATOM 1924 O O . VAL A 1 262 ? -19.885 -6.028 6.119 1.00 80.56 262 VAL A O 1
ATOM 1927 N N . ASP A 1 263 ? -19.905 -3.898 5.399 1.00 62.16 263 ASP A N 1
ATOM 1928 C CA . ASP A 1 263 ? -20.899 -3.425 6.339 1.00 62.16 263 ASP A CA 1
ATOM 1929 C C . ASP A 1 263 ? -22.193 -4.221 6.118 1.00 62.16 263 ASP A C 1
ATOM 1931 O O . ASP A 1 263 ? -22.824 -4.144 5.060 1.00 62.16 263 ASP A O 1
ATOM 1935 N N . GLY A 1 264 ? -22.625 -4.945 7.154 1.00 52.78 264 GLY A N 1
ATOM 1936 C CA . GLY A 1 264 ? -24.055 -4.987 7.442 1.00 52.78 264 GLY A CA 1
ATOM 1937 C C . GLY A 1 264 ? -24.579 -3.541 7.516 1.00 52.78 264 GLY A C 1
ATOM 1938 O O . GLY A 1 264 ? -23.807 -2.640 7.824 1.00 52.78 264 GLY A O 1
ATOM 1939 N N . PRO A 1 265 ? -25.861 -3.313 7.198 1.00 44.03 265 PRO A N 1
ATOM 1940 C CA . PRO A 1 265 ? -26.428 -2.059 6.675 1.00 44.03 265 PRO A CA 1
ATOM 1941 C C . PRO A 1 265 ? -25.646 -0.786 7.041 1.00 44.03 265 PRO A C 1
ATOM 1943 O O . PRO A 1 265 ? -25.646 -0.358 8.194 1.00 44.03 265 PRO A O 1
ATOM 1946 N N . GLN A 1 266 ? -24.986 -0.166 6.051 1.00 44.38 266 GLN A N 1
ATOM 1947 C CA . GLN A 1 266 ? -24.267 1.092 6.264 1.00 44.38 266 GLN A CA 1
ATOM 1948 C C . GLN A 1 266 ? -25.208 2.145 6.847 1.00 44.38 266 GLN A C 1
ATOM 1950 O O . GLN A 1 266 ? -26.224 2.485 6.238 1.00 44.38 266 GLN A O 1
ATOM 1955 N N . ALA A 1 267 ? -24.829 2.716 7.991 1.00 47.00 267 ALA A N 1
ATOM 1956 C CA . ALA A 1 267 ? -25.447 3.942 8.466 1.00 47.00 267 ALA A CA 1
ATOM 1957 C C . ALA A 1 267 ? -25.328 5.005 7.355 1.00 47.00 267 ALA A C 1
ATOM 1959 O O . ALA A 1 267 ? -24.243 5.170 6.781 1.00 47.00 267 ALA A O 1
ATOM 1960 N N . PRO A 1 268 ? -26.421 5.707 7.011 1.00 43.44 268 PRO A N 1
ATOM 1961 C CA . PRO A 1 268 ? -26.455 6.600 5.864 1.00 43.44 268 PRO A CA 1
ATOM 1962 C C . PRO A 1 268 ? -25.356 7.653 5.992 1.00 43.44 268 PRO A C 1
ATOM 1964 O O . PRO A 1 268 ? -25.295 8.414 6.963 1.00 43.44 268 PRO A O 1
ATOM 1967 N N . LYS A 1 269 ? -24.462 7.693 4.999 1.00 49.34 269 LYS A N 1
ATOM 1968 C CA . LYS A 1 269 ? -23.447 8.740 4.898 1.00 49.34 269 LYS A CA 1
ATOM 1969 C C . LYS A 1 269 ? -24.173 10.076 4.790 1.00 49.34 269 LYS A C 1
ATOM 1971 O O . LYS A 1 269 ? -24.826 10.339 3.786 1.00 49.34 269 LYS A O 1
ATOM 1976 N N . LYS A 1 270 ? -24.048 10.917 5.818 1.00 41.44 270 LYS A N 1
ATOM 1977 C CA . LYS A 1 270 ? -24.510 12.307 5.776 1.00 41.44 270 LYS A CA 1
ATOM 1978 C C . LYS A 1 270 ? -23.710 13.043 4.700 1.00 41.44 270 LYS A C 1
ATOM 1980 O O . LYS A 1 270 ? -22.574 13.451 4.938 1.00 41.44 270 LYS A O 1
ATOM 1985 N N . THR A 1 271 ? -24.277 13.163 3.507 1.00 51.00 271 THR A N 1
ATOM 1986 C CA . THR A 1 271 ? -23.837 14.126 2.498 1.00 51.00 271 THR A CA 1
ATOM 1987 C C . THR A 1 271 ? -24.020 15.527 3.073 1.00 51.00 271 THR A C 1
ATOM 1989 O O . THR A 1 271 ? -25.111 15.862 3.531 1.00 51.00 271 THR A O 1
ATOM 1992 N N . LYS A 1 272 ? -22.928 16.292 3.122 1.00 48.47 272 LYS A N 1
ATOM 1993 C CA . LYS A 1 272 ? -22.946 17.732 3.394 1.00 48.47 272 LYS A CA 1
ATOM 1994 C C . LYS A 1 272 ? -23.152 18.494 2.098 1.00 48.47 272 LYS A C 1
ATOM 1996 O O . LYS A 1 272 ? -22.598 18.023 1.079 1.00 48.47 272 LYS A O 1
#

Sequence (272 aa):
RPSGPITGPVPKATPGAVTMRSEPGTQMSPLARPATEPPVMPAPTPAPATPPPADRVGLLRASQAVPRPPQARPRRRSSWPLVILTIVSVAVLSVGIVLKLTGPGTDASAKAPATDAGPPDAAPAPPDAAPKPLEIPEGMVVVNGADGRPSFFISKVPVTRGGYKKMFPRQKPGGSSAKSAVTRISNKYARSYAEAAGARLPTADELLTARKAKAIAASGLHEWTSETKGKRRVALSPAGKRESRRDKGYRNLTFRLVKDLVDGPQAPKKTK

Secondary structure (DSSP, 8-state):
-------PPPP---PPP--------------PPP--PPP-PPPPP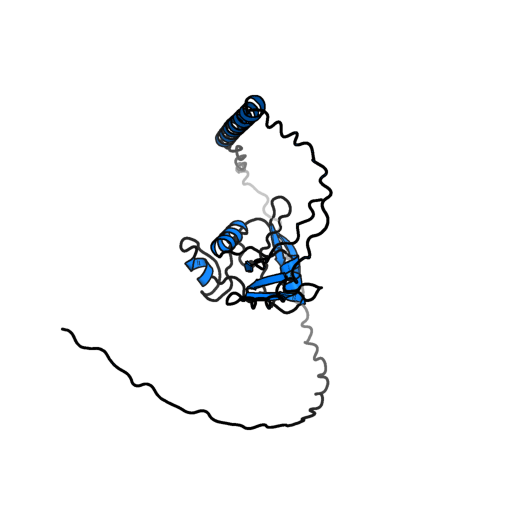PPP-PPPP-------------------------SHHHHHHHHHHHHHHHHHHHHHHHS--------PPP---PPP--PPPPP-PPPPP--PPTTEEEEE-TTSSEEEEEESSPPBHHHHHHH-TTS--B-SSSSSBPBS--HHHHHHHHHHTT-BPPPHHHHHHHHHTTSS---SSEEEEEEEETTEEEEE-TTS-EEEE-SS--TTEE---EEE---SSPPP----

pLDDT: mean 78.57, std 19.78, range [41.44, 98.69]

Radius of gyration: 34.56 Å; chains: 1; bounding box: 108×83×75 Å